Protein AF-A0A2H0LKK3-F1 (afdb_monomer_lite)

Secondary structure (DSSP, 8-state):
--S--TT-HHHHHHHHHHHHHHHHHHHHHHHHHHT-STTTTS-EEEEEEE-SSHHHHHHHHHHHHHHHHHHHHHTT-EEEEEEEEE-SSSSEEEEEEEEESTTHHHHHGGG-EEEEEEEE-SS-TT--EEEEEEEEEEEE-----------GGGEEEEEEPPPSS--HHHHH---EEEEEETTT--EEEE-SSS-HHHHHHHHHHHHHHHHHHHHHHHHHHHHHHHHHTS--SSTT-EEEEEE-SSS-EEEETTT--EES-HHHHHTT--HHHHHHHHHHHHT-

Structure (mmCIF, N/CA/C/O backbone):
data_AF-A0A2H0LKK3-F1
#
_entry.id   AF-A0A2H0LKK3-F1
#
loop_
_atom_site.group_PDB
_atom_site.id
_atom_site.type_symbol
_atom_site.label_atom_id
_atom_site.label_alt_id
_atom_site.label_comp_id
_atom_site.label_asym_id
_atom_site.label_entity_id
_atom_site.label_seq_id
_atom_site.pdbx_PDB_ins_code
_atom_site.Cartn_x
_atom_site.Cartn_y
_atom_site.Cartn_z
_atom_site.occupancy
_atom_site.B_iso_or_equiv
_atom_site.auth_seq_id
_atom_site.auth_comp_id
_atom_site.auth_asym_id
_atom_site.auth_atom_id
_atom_site.pdbx_PDB_model_num
ATOM 1 N N . MET A 1 1 ? -20.137 2.422 -55.113 1.00 47.97 1 MET A N 1
ATOM 2 C CA . MET A 1 1 ? -18.840 3.118 -55.232 1.00 47.97 1 MET A CA 1
ATOM 3 C C . MET A 1 1 ? -17.897 2.472 -54.236 1.00 47.97 1 MET A C 1
ATOM 5 O O . MET A 1 1 ? -18.267 2.454 -53.068 1.00 47.97 1 MET A O 1
ATOM 9 N N . PRO A 1 2 ? -16.766 1.883 -54.655 1.00 51.94 2 PRO A N 1
ATOM 10 C CA . PRO A 1 2 ? -15.732 1.509 -53.697 1.00 51.94 2 PRO A CA 1
ATOM 11 C C . PRO A 1 2 ? -15.247 2.790 -53.006 1.00 51.94 2 PRO A C 1
ATOM 13 O O . PRO A 1 2 ? -15.036 3.802 -53.672 1.00 51.94 2 PRO A O 1
ATOM 16 N N . LEU A 1 3 ? -15.165 2.761 -51.674 1.00 61.44 3 LEU A N 1
ATOM 17 C CA . LEU A 1 3 ? -14.793 3.919 -50.852 1.00 61.44 3 LEU A CA 1
ATOM 18 C C . LEU A 1 3 ? -13.306 4.299 -50.996 1.00 61.44 3 LEU A C 1
ATOM 20 O O . LEU A 1 3 ? -12.915 5.365 -50.544 1.00 61.44 3 LEU A O 1
ATOM 24 N N . LEU A 1 4 ? -12.499 3.431 -51.614 1.00 55.28 4 LEU A N 1
ATOM 25 C CA . LEU A 1 4 ? -11.075 3.626 -51.866 1.00 55.28 4 LEU A CA 1
ATOM 26 C C . LEU A 1 4 ? -10.776 3.458 -53.357 1.00 55.28 4 LEU A C 1
ATOM 28 O O . LEU A 1 4 ? -11.147 2.446 -53.960 1.00 55.28 4 LEU A O 1
ATOM 32 N N . LYS A 1 5 ? -10.084 4.442 -53.933 1.00 65.19 5 LYS A N 1
ATOM 33 C CA . LYS A 1 5 ? -9.330 4.305 -55.184 1.00 65.19 5 LYS A CA 1
ATOM 34 C C . LYS A 1 5 ? -7.849 4.114 -54.842 1.00 65.19 5 LYS A C 1
ATOM 36 O O . LYS A 1 5 ? -7.400 4.579 -53.801 1.00 65.19 5 LYS A O 1
ATOM 41 N N . GLU A 1 6 ? -7.098 3.439 -55.712 1.00 56.81 6 GLU A N 1
ATOM 42 C CA . GLU A 1 6 ? -5.687 3.062 -55.480 1.00 56.81 6 GLU A CA 1
ATOM 43 C C . GLU A 1 6 ? -4.726 4.251 -55.234 1.00 56.81 6 GLU A C 1
ATOM 45 O O . GLU A 1 6 ? -3.640 4.030 -54.707 1.00 56.81 6 GLU A O 1
ATOM 50 N N . ASP A 1 7 ? -5.139 5.496 -55.516 1.00 57.50 7 ASP A N 1
ATOM 51 C CA . ASP A 1 7 ? -4.327 6.721 -55.369 1.00 57.50 7 ASP A CA 1
ATOM 52 C C . ASP A 1 7 ? -4.688 7.612 -54.155 1.00 57.50 7 ASP A C 1
ATOM 54 O O . ASP A 1 7 ? -4.084 8.667 -53.962 1.00 57.50 7 ASP A O 1
ATOM 58 N N . ASP A 1 8 ? -5.636 7.215 -53.299 1.00 68.00 8 ASP A N 1
ATOM 59 C CA . ASP A 1 8 ? -6.086 8.025 -52.150 1.00 68.00 8 ASP A CA 1
ATOM 60 C C . ASP A 1 8 ? -5.167 7.868 -50.913 1.00 68.00 8 ASP A C 1
ATOM 62 O O . ASP A 1 8 ? -5.594 7.463 -49.828 1.00 68.00 8 ASP A O 1
ATOM 66 N N . GLN A 1 9 ? -3.875 8.185 -51.065 1.00 73.25 9 GLN A N 1
ATOM 67 C CA . GLN A 1 9 ? -2.870 8.057 -49.994 1.00 73.25 9 GLN A CA 1
ATOM 68 C C . GLN A 1 9 ? -3.207 8.891 -48.745 1.00 73.25 9 GLN A C 1
ATOM 70 O O . GLN A 1 9 ? -3.017 8.414 -47.625 1.00 73.25 9 GLN A O 1
ATOM 75 N N . ASP A 1 10 ? -3.772 10.088 -48.918 1.00 76.56 10 ASP A N 1
ATOM 76 C CA . ASP A 1 10 ? -4.195 10.951 -47.805 1.00 76.56 10 ASP A CA 1
ATOM 77 C C . ASP A 1 10 ? -5.345 10.327 -46.998 1.00 76.56 10 ASP A C 1
ATOM 79 O O . ASP A 1 10 ? -5.356 10.360 -45.769 1.00 76.56 10 ASP A O 1
ATOM 83 N N . LEU A 1 11 ? -6.277 9.663 -47.682 1.00 77.75 11 LEU A N 1
ATOM 84 C CA . LEU A 1 11 ? -7.431 8.999 -47.074 1.00 77.75 11 LEU A CA 1
ATOM 85 C C . LEU A 1 11 ? -7.001 7.741 -46.300 1.00 77.75 11 LEU A C 1
ATOM 87 O O . LEU A 1 11 ? -7.532 7.457 -45.227 1.00 77.75 11 LEU A O 1
ATOM 91 N N . VAL A 1 12 ? -5.987 7.020 -46.792 1.00 79.50 12 VAL A N 1
ATOM 92 C CA . VAL A 1 12 ? -5.353 5.900 -46.072 1.00 79.50 12 VAL A CA 1
ATOM 93 C C . VAL A 1 12 ? -4.593 6.391 -44.832 1.00 79.50 12 VAL A C 1
ATOM 95 O O . VAL A 1 12 ? -4.662 5.752 -43.778 1.00 79.50 12 VAL A O 1
ATOM 98 N N . LEU A 1 13 ? -3.903 7.532 -44.909 1.00 82.81 13 LEU A N 1
ATOM 99 C CA . LEU A 1 13 ? -3.217 8.138 -43.761 1.00 82.81 13 LEU A CA 1
ATOM 100 C C . LEU A 1 13 ? -4.204 8.602 -42.679 1.00 82.81 13 LEU A C 1
ATOM 102 O O . LEU A 1 13 ? -3.976 8.367 -41.491 1.00 82.81 13 LEU A O 1
ATOM 106 N N . ASP A 1 14 ? -5.331 9.191 -43.071 1.00 82.31 14 ASP A N 1
ATOM 107 C CA . ASP A 1 14 ? -6.370 9.598 -42.123 1.00 82.31 14 ASP A CA 1
ATOM 108 C C . ASP A 1 14 ? -7.085 8.391 -41.500 1.00 82.31 14 ASP A C 1
ATOM 110 O O . ASP A 1 14 ? -7.310 8.356 -40.287 1.00 82.31 14 ASP A O 1
ATOM 114 N N . LEU A 1 15 ? -7.385 7.351 -42.286 1.00 82.75 15 LEU A N 1
ATOM 115 C CA . LEU A 1 15 ? -7.969 6.110 -41.767 1.00 82.75 15 LEU A CA 1
ATOM 116 C C . LEU A 1 15 ? -7.023 5.374 -40.810 1.00 82.75 15 LEU A C 1
ATOM 118 O O . LEU A 1 15 ? -7.482 4.867 -39.791 1.00 82.75 15 LEU A O 1
ATOM 122 N N . THR A 1 16 ? -5.718 5.335 -41.090 1.00 84.44 16 THR A N 1
ATOM 123 C CA . THR A 1 16 ? -4.736 4.693 -40.196 1.00 84.44 16 THR A CA 1
ATOM 124 C C . THR A 1 16 ? -4.562 5.464 -38.889 1.00 84.44 16 THR A C 1
ATOM 126 O O . THR A 1 16 ? -4.509 4.841 -37.829 1.00 84.44 16 THR A O 1
ATOM 129 N N . ARG A 1 17 ? -4.572 6.804 -38.920 1.00 85.69 17 ARG A N 1
ATOM 130 C CA . ARG A 1 17 ? -4.603 7.635 -37.701 1.00 85.69 17 ARG A CA 1
ATOM 131 C C . ARG A 1 17 ? -5.867 7.411 -36.876 1.00 85.69 17 ARG A C 1
ATOM 133 O O . ARG A 1 17 ? -5.776 7.259 -35.662 1.00 85.69 17 ARG A O 1
ATOM 140 N N . ASN A 1 18 ? -7.027 7.355 -37.528 1.00 85.38 18 ASN A N 1
ATOM 141 C CA . ASN A 1 18 ? -8.302 7.100 -36.856 1.00 85.38 18 ASN A CA 1
ATOM 142 C C . ASN A 1 18 ? -8.383 5.677 -36.290 1.00 85.38 18 ASN A C 1
ATOM 144 O O . ASN A 1 18 ? -8.918 5.473 -35.206 1.00 85.38 18 ASN A O 1
ATOM 148 N N . ALA A 1 19 ? -7.832 4.685 -36.990 1.00 85.56 19 ALA A N 1
ATOM 149 C CA . ALA A 1 19 ? -7.741 3.323 -36.477 1.00 85.56 19 ALA A CA 1
ATOM 150 C C . ALA A 1 19 ? -6.822 3.251 -35.249 1.00 85.56 19 ALA A C 1
ATOM 152 O O . ALA A 1 19 ? -7.189 2.624 -34.258 1.00 85.56 19 ALA A O 1
ATOM 153 N N . ALA A 1 20 ? -5.671 3.932 -35.276 1.00 8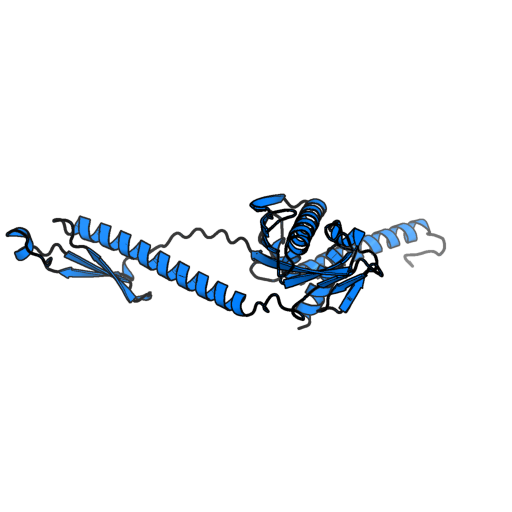5.06 20 ALA A N 1
ATOM 154 C CA . ALA A 1 20 ? -4.761 3.997 -34.135 1.00 85.06 20 ALA A CA 1
ATOM 155 C C . ALA A 1 20 ? -5.423 4.663 -32.917 1.00 85.06 20 ALA A C 1
ATOM 157 O O . ALA A 1 20 ? -5.384 4.108 -31.822 1.00 85.06 20 ALA A O 1
ATOM 158 N N . SER A 1 21 ? -6.112 5.793 -33.110 1.00 85.88 21 SER A N 1
ATOM 159 C CA . SER A 1 21 ? -6.804 6.480 -32.014 1.00 85.88 21 SER A CA 1
ATOM 160 C C . SER A 1 21 ? -7.982 5.676 -31.456 1.00 85.88 21 SER A C 1
ATOM 162 O O . SER A 1 21 ? -8.170 5.629 -30.243 1.00 85.88 21 SER A O 1
ATOM 164 N N . LEU A 1 22 ? -8.756 4.995 -32.308 1.00 84.69 22 LEU A N 1
ATOM 165 C CA . LEU A 1 22 ? -9.818 4.091 -31.861 1.00 84.69 22 LEU A CA 1
ATOM 166 C C . LEU A 1 22 ? -9.265 2.903 -31.076 1.00 84.69 22 LEU A C 1
ATOM 168 O O . LEU A 1 22 ? -9.871 2.516 -30.082 1.00 84.69 22 LEU A O 1
ATOM 172 N N . THR A 1 23 ? -8.122 2.356 -31.494 1.00 84.06 23 THR A N 1
ATOM 173 C CA . THR A 1 23 ? -7.459 1.258 -30.776 1.00 84.06 23 THR A CA 1
ATOM 174 C C . THR A 1 23 ? -7.073 1.707 -29.367 1.00 84.06 23 THR A C 1
ATOM 176 O O . THR A 1 23 ? -7.479 1.066 -28.405 1.00 84.06 23 THR A O 1
ATOM 179 N N . GLU A 1 24 ? -6.451 2.882 -29.215 1.00 81.25 24 GLU A N 1
ATOM 180 C CA . GLU A 1 24 ? -6.130 3.435 -27.888 1.00 81.25 24 GLU A CA 1
ATOM 181 C C . GLU A 1 24 ? -7.369 3.662 -27.005 1.00 81.25 24 GLU A C 1
ATOM 183 O O . GLU A 1 24 ? -7.316 3.501 -25.783 1.00 81.25 24 GLU A O 1
ATOM 188 N N . ILE A 1 25 ? -8.494 4.076 -27.596 1.00 81.19 25 ILE A N 1
ATOM 189 C CA . ILE A 1 25 ? -9.747 4.272 -26.856 1.00 81.19 25 ILE A CA 1
ATOM 190 C C . ILE A 1 25 ? -10.314 2.926 -26.398 1.00 81.19 25 ILE A C 1
ATOM 192 O O . ILE A 1 25 ? -10.769 2.818 -25.259 1.00 81.19 25 ILE A O 1
ATOM 196 N N . ILE A 1 26 ? -10.293 1.914 -27.268 1.00 83.25 26 ILE A N 1
ATOM 197 C CA . ILE A 1 26 ? -10.758 0.563 -26.943 1.00 83.25 26 ILE A CA 1
ATOM 198 C C . ILE A 1 26 ? -9.907 -0.026 -25.818 1.00 83.25 26 ILE A C 1
ATOM 200 O O . ILE A 1 26 ? -10.483 -0.498 -24.842 1.00 83.25 26 ILE A O 1
ATOM 204 N N . ASP A 1 27 ? -8.581 0.099 -25.887 1.00 77.25 27 ASP A N 1
ATOM 205 C CA . ASP A 1 27 ? -7.669 -0.404 -24.852 1.00 77.25 27 ASP A CA 1
ATOM 206 C C . ASP A 1 27 ? -7.953 0.254 -23.491 1.00 77.25 27 ASP A C 1
ATOM 208 O O . ASP A 1 27 ? -8.050 -0.417 -22.462 1.00 77.25 27 ASP A O 1
ATOM 212 N N . LYS A 1 28 ? -8.194 1.573 -23.473 1.00 75.31 28 LYS A N 1
ATOM 213 C CA . LYS A 1 28 ? -8.586 2.296 -22.249 1.00 75.31 28 LYS A CA 1
ATOM 214 C C . LYS A 1 28 ? -9.934 1.835 -21.697 1.00 75.31 28 LYS A C 1
ATOM 216 O O . LYS A 1 28 ? -10.097 1.759 -20.479 1.00 75.31 28 LYS A O 1
ATOM 221 N N . LEU A 1 29 ? -10.906 1.556 -22.563 1.00 77.56 29 LEU A N 1
ATOM 222 C CA . LEU A 1 29 ? -12.223 1.066 -22.149 1.00 77.56 29 LEU A CA 1
ATOM 223 C C . LEU A 1 29 ? -12.146 -0.365 -21.619 1.00 77.56 29 LEU A C 1
ATOM 225 O O . LEU A 1 29 ? -12.736 -0.652 -20.580 1.00 77.56 29 LEU A O 1
ATOM 229 N N . GLU A 1 30 ? -11.396 -1.242 -22.284 1.00 77.62 30 GLU A N 1
ATOM 230 C CA . GLU A 1 30 ? -11.136 -2.602 -21.813 1.00 77.62 30 GLU A CA 1
ATOM 231 C C . GLU A 1 30 ? -10.484 -2.564 -20.427 1.00 77.62 30 GLU A C 1
ATOM 233 O O . GLU A 1 30 ? -10.940 -3.237 -19.502 1.00 77.62 30 GLU A O 1
ATOM 238 N N . PHE A 1 31 ? -9.505 -1.679 -20.237 1.00 73.75 31 PHE A N 1
ATOM 239 C CA . PHE A 1 31 ? -8.867 -1.470 -18.944 1.00 73.75 31 PHE A CA 1
ATOM 240 C C . PHE A 1 31 ? -9.850 -0.988 -17.866 1.00 73.75 31 PHE A C 1
ATOM 242 O O . PHE A 1 31 ? -9.846 -1.497 -16.747 1.00 73.75 31 PHE A O 1
ATOM 249 N N . GLN A 1 32 ? -10.744 -0.051 -18.191 1.00 73.31 32 GLN A N 1
ATOM 250 C CA . GLN A 1 32 ? -11.779 0.402 -17.255 1.00 73.31 32 GLN A CA 1
ATOM 251 C C . GLN A 1 32 ? -12.766 -0.708 -16.875 1.00 73.31 32 GLN A C 1
ATOM 253 O O . GLN A 1 32 ? -13.236 -0.733 -15.738 1.00 73.31 32 GLN A O 1
ATOM 258 N N . VAL A 1 33 ? -13.058 -1.647 -17.779 1.00 76.94 33 VAL A N 1
ATOM 259 C CA . VAL A 1 33 ? -13.899 -2.816 -17.472 1.00 76.94 33 VAL A CA 1
ATOM 260 C C . VAL A 1 33 ? -13.220 -3.736 -16.450 1.00 76.94 33 VAL A C 1
ATOM 262 O O . VAL A 1 33 ? -13.899 -4.286 -15.582 1.00 76.94 33 VAL A O 1
ATOM 265 N N . LEU A 1 34 ? -11.888 -3.854 -16.482 1.00 77.50 34 LEU A N 1
ATOM 266 C CA . LEU A 1 34 ? -11.119 -4.616 -15.486 1.00 77.50 34 LEU A CA 1
ATOM 267 C C . LEU A 1 34 ? -11.143 -3.967 -14.084 1.00 77.50 34 LEU A C 1
ATOM 269 O O . LEU A 1 34 ? -10.890 -4.640 -13.081 1.00 77.50 34 LEU A O 1
ATOM 273 N N . LEU A 1 35 ? -11.485 -2.678 -13.992 1.00 79.25 35 LEU A N 1
ATOM 274 C CA . LEU A 1 35 ? -11.577 -1.891 -12.755 1.00 79.25 35 LEU A CA 1
ATOM 275 C C . LEU A 1 35 ? -12.999 -1.866 -12.158 1.00 79.25 35 LEU A C 1
ATOM 277 O O . LEU A 1 35 ? -13.489 -0.836 -11.690 1.00 79.25 35 LEU A O 1
ATOM 281 N N . GLY A 1 36 ? -13.688 -3.007 -12.193 1.00 71.88 36 GLY A N 1
ATOM 282 C CA . GLY A 1 36 ? -15.069 -3.152 -11.719 1.00 71.88 36 GLY A CA 1
ATOM 283 C C . GLY A 1 36 ? -15.239 -3.360 -10.207 1.00 71.88 36 GLY A C 1
ATOM 284 O O . GLY A 1 36 ? -16.358 -3.606 -9.755 1.00 71.88 36 GLY A O 1
ATOM 285 N N . GLY A 1 37 ? -14.165 -3.321 -9.413 1.00 76.81 37 GLY A N 1
ATOM 286 C CA . GLY A 1 37 ? -14.221 -3.566 -7.972 1.00 76.81 37 GLY A CA 1
ATOM 287 C C . GLY A 1 37 ? -14.983 -2.478 -7.197 1.00 76.81 37 GLY A C 1
ATOM 288 O O . GLY A 1 37 ? -15.006 -1.318 -7.611 1.00 76.81 37 GLY A O 1
ATOM 289 N N . PRO A 1 38 ? -15.573 -2.807 -6.028 1.00 76.12 38 PRO A N 1
ATOM 290 C CA . PRO A 1 38 ? -16.413 -1.877 -5.262 1.00 76.12 38 PRO A CA 1
ATOM 291 C C . PRO A 1 38 ? -15.670 -0.616 -4.802 1.00 76.12 38 PRO A C 1
ATOM 293 O O . PRO A 1 38 ? -16.282 0.441 -4.693 1.00 76.12 38 PRO A O 1
ATOM 296 N N . PHE A 1 39 ? -14.360 -0.724 -4.567 1.00 82.06 39 PHE A N 1
ATOM 297 C CA . PHE A 1 39 ? -13.501 0.377 -4.123 1.00 82.06 39 PHE A CA 1
ATOM 298 C C . PHE A 1 39 ? -12.493 0.815 -5.188 1.00 82.06 39 PHE A C 1
ATOM 300 O O . PHE A 1 39 ? -11.650 1.662 -4.912 1.00 82.06 39 PHE A O 1
ATOM 307 N N . ASP A 1 40 ? -12.555 0.255 -6.402 1.00 84.25 40 ASP A N 1
ATOM 308 C CA . ASP A 1 40 ? -11.550 0.517 -7.441 1.00 84.25 40 ASP A CA 1
ATOM 309 C C . ASP A 1 40 ? -11.513 1.988 -7.844 1.00 84.25 40 ASP A C 1
ATOM 311 O O . ASP A 1 40 ? -10.452 2.452 -8.232 1.00 84.25 40 ASP A O 1
ATOM 315 N N . LYS A 1 41 ? -12.634 2.710 -7.704 1.00 84.88 41 LYS A N 1
ATOM 316 C CA . LYS A 1 41 ? -12.783 4.142 -8.011 1.00 84.88 41 LYS A CA 1
ATOM 317 C C . LYS A 1 41 ? -12.139 5.070 -6.985 1.00 84.88 41 LYS A C 1
ATOM 319 O O . LYS A 1 41 ? -11.917 6.236 -7.308 1.00 84.88 41 LYS A O 1
ATOM 324 N N . ASN A 1 42 ? -11.900 4.582 -5.773 1.00 86.56 42 ASN A N 1
ATOM 325 C CA . ASN A 1 42 ? -11.492 5.411 -4.652 1.00 86.56 42 ASN A CA 1
ATOM 326 C C . ASN A 1 42 ? -10.011 5.798 -4.757 1.00 86.56 42 ASN A C 1
ATOM 328 O O . ASN A 1 42 ? -9.199 5.109 -5.389 1.00 86.56 42 ASN A O 1
ATOM 332 N N . SER A 1 43 ? -9.667 6.885 -4.069 1.00 91.25 43 SER A N 1
ATOM 333 C CA . SER A 1 43 ? -8.290 7.191 -3.688 1.00 91.25 43 SER A CA 1
ATOM 334 C C . SER A 1 43 ? -7.692 6.034 -2.886 1.00 91.25 43 SER A C 1
ATOM 336 O O . SER A 1 43 ? -8.406 5.169 -2.367 1.00 91.25 43 SER A O 1
ATOM 338 N N . THR A 1 44 ? -6.370 6.004 -2.766 1.00 92.25 44 THR A N 1
ATOM 339 C CA . THR A 1 44 ? -5.689 4.915 -2.069 1.00 92.25 44 THR A CA 1
ATOM 340 C C . THR A 1 44 ? -4.683 5.425 -1.063 1.00 92.25 44 THR A C 1
ATOM 342 O O . THR A 1 44 ? -3.965 6.393 -1.303 1.00 92.25 44 THR A O 1
ATOM 345 N N . ILE A 1 45 ? -4.593 4.707 0.048 1.00 92.19 45 ILE A N 1
ATOM 346 C CA . ILE A 1 45 ? -3.510 4.836 1.008 1.00 92.19 45 ILE A CA 1
ATOM 347 C C . ILE A 1 45 ? -2.516 3.712 0.714 1.00 92.19 45 ILE A C 1
ATOM 349 O O . ILE A 1 45 ? -2.883 2.536 0.659 1.00 92.19 45 ILE A O 1
ATOM 353 N N . LEU A 1 46 ? -1.265 4.089 0.479 1.00 93.38 46 LEU A N 1
ATOM 354 C CA . LEU A 1 46 ? -0.158 3.198 0.171 1.00 93.38 46 LEU A CA 1
ATOM 355 C C . LEU A 1 46 ? 0.859 3.269 1.311 1.00 93.38 46 LEU A C 1
ATOM 357 O O . LEU A 1 46 ? 1.418 4.330 1.584 1.00 93.38 46 LEU A O 1
ATOM 361 N N . SER A 1 47 ? 1.120 2.140 1.961 1.00 93.19 47 SER A N 1
ATOM 362 C CA . SER A 1 47 ? 2.083 2.033 3.059 1.00 93.19 47 SER A CA 1
ATOM 363 C C . SER A 1 47 ? 3.267 1.166 2.650 1.00 93.19 47 SER A C 1
ATOM 365 O O . SER A 1 47 ? 3.102 0.021 2.230 1.00 93.19 47 SER A O 1
ATOM 367 N N . ILE A 1 48 ? 4.479 1.696 2.797 1.00 94.44 48 ILE A N 1
ATOM 368 C CA . ILE A 1 48 ? 5.731 1.007 2.473 1.00 94.44 48 ILE A CA 1
ATOM 369 C C . ILE A 1 48 ? 6.489 0.764 3.768 1.00 94.44 48 ILE A C 1
ATOM 371 O O . ILE A 1 48 ? 6.861 1.708 4.460 1.00 94.44 48 ILE A O 1
ATOM 375 N N . ASN A 1 49 ? 6.779 -0.500 4.057 1.00 93.38 49 ASN A N 1
ATOM 376 C CA . ASN A 1 49 ? 7.589 -0.891 5.205 1.00 93.38 49 ASN A CA 1
ATOM 377 C C . ASN A 1 49 ? 8.887 -1.542 4.734 1.00 93.38 49 ASN A C 1
ATOM 379 O O . ASN A 1 49 ? 8.873 -2.434 3.875 1.00 93.38 49 ASN A O 1
ATOM 383 N N . SER A 1 50 ? 10.013 -1.121 5.310 1.00 92.31 50 SER A N 1
ATOM 384 C CA . SER A 1 50 ? 11.290 -1.782 5.065 1.00 92.31 50 SER A CA 1
ATOM 385 C C . SER A 1 50 ? 11.301 -3.174 5.706 1.00 92.31 50 SER A C 1
ATOM 387 O O . SER A 1 50 ? 10.830 -3.385 6.825 1.00 92.31 50 SER A O 1
ATOM 389 N N . GLY A 1 51 ? 11.783 -4.160 4.951 1.00 84.56 51 GLY A N 1
ATOM 390 C CA . GLY A 1 51 ? 11.865 -5.550 5.386 1.00 84.56 51 GLY A CA 1
ATOM 391 C C . GLY A 1 51 ? 13.194 -5.887 6.063 1.00 84.56 51 GLY A C 1
ATOM 392 O O . GLY A 1 51 ? 13.960 -5.023 6.493 1.00 84.56 51 GLY A O 1
ATOM 393 N N . ALA A 1 52 ? 13.488 -7.186 6.137 1.00 73.38 52 ALA A N 1
ATOM 394 C CA . ALA A 1 52 ? 14.758 -7.674 6.657 1.00 73.38 52 ALA A CA 1
ATOM 395 C C . ALA A 1 52 ? 15.918 -7.308 5.709 1.00 73.38 52 ALA A C 1
ATOM 397 O O . ALA A 1 52 ? 15.964 -7.765 4.567 1.00 73.38 52 ALA A O 1
ATOM 398 N N . GLY A 1 53 ? 16.865 -6.508 6.208 1.00 70.31 53 GLY A N 1
ATOM 399 C CA . GLY A 1 53 ? 18.078 -6.111 5.480 1.00 70.31 53 GLY A CA 1
ATOM 400 C C . GLY A 1 53 ? 18.706 -4.780 5.915 1.00 70.31 53 GLY A C 1
ATOM 401 O O . GLY A 1 53 ? 19.543 -4.247 5.190 1.00 70.31 53 GLY A O 1
ATOM 402 N N . GLY A 1 54 ? 18.318 -4.239 7.078 1.00 86.38 54 GLY A N 1
ATOM 403 C CA . GLY A 1 54 ? 18.945 -3.058 7.683 1.00 86.38 54 GLY A CA 1
ATOM 404 C C . GLY A 1 54 ? 18.885 -1.817 6.788 1.00 86.38 54 GLY A C 1
ATOM 405 O O . GLY A 1 54 ? 17.881 -1.578 6.114 1.00 86.38 54 GLY A O 1
ATOM 406 N N . THR A 1 55 ? 19.980 -1.058 6.754 1.00 89.62 55 THR A N 1
ATOM 407 C CA . THR A 1 55 ? 20.125 0.195 5.994 1.00 89.62 55 THR A CA 1
ATOM 408 C C . THR A 1 55 ? 19.817 0.033 4.498 1.00 89.62 55 THR A C 1
ATOM 410 O O . THR A 1 55 ? 19.176 0.897 3.904 1.00 89.62 55 THR A O 1
ATOM 413 N N . GLU A 1 56 ? 20.159 -1.107 3.887 1.00 91.38 56 GLU A N 1
ATOM 414 C CA . GLU A 1 56 ? 19.887 -1.357 2.463 1.00 91.38 56 GLU A CA 1
ATOM 415 C C . GLU A 1 56 ? 18.386 -1.541 2.175 1.00 91.38 56 GLU A C 1
ATOM 417 O O . GLU A 1 56 ? 17.893 -1.132 1.125 1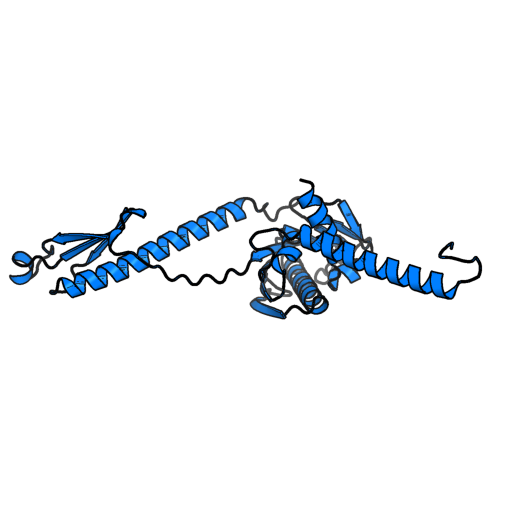.00 91.38 56 GLU A O 1
ATOM 422 N N . SER A 1 57 ? 17.639 -2.151 3.100 1.00 91.81 57 SER A N 1
ATOM 423 C CA . SER A 1 57 ? 16.180 -2.279 2.958 1.00 91.81 57 SER A CA 1
ATOM 424 C C . SER A 1 57 ? 15.464 -0.956 3.212 1.00 91.81 57 SER A C 1
ATOM 426 O O . SER A 1 57 ? 14.451 -0.685 2.568 1.00 91.81 57 SER A O 1
ATOM 428 N N . CYS A 1 58 ? 16.012 -0.106 4.084 1.00 93.56 58 CYS A N 1
ATOM 429 C CA . CYS A 1 58 ? 15.515 1.255 4.265 1.00 93.56 58 CYS A CA 1
ATOM 430 C C . CYS A 1 58 ? 15.732 2.112 3.009 1.00 93.56 58 CYS A C 1
ATOM 432 O O . CYS A 1 58 ? 14.828 2.842 2.599 1.00 93.56 58 CYS A O 1
ATOM 434 N N . ASP A 1 59 ? 16.895 2.012 2.357 1.00 94.38 59 ASP A N 1
ATOM 435 C CA . ASP A 1 59 ? 17.129 2.706 1.083 1.00 94.38 59 ASP A CA 1
ATOM 436 C C . ASP A 1 59 ? 16.193 2.192 -0.017 1.00 94.38 59 ASP A C 1
ATOM 438 O O . ASP A 1 59 ? 15.604 2.983 -0.752 1.00 94.38 59 ASP A O 1
ATOM 442 N N . TRP A 1 60 ? 15.962 0.876 -0.074 1.00 94.81 60 TRP A N 1
ATOM 443 C CA . TRP A 1 60 ? 15.012 0.297 -1.022 1.00 94.81 60 TRP A CA 1
ATOM 444 C C . TRP A 1 60 ? 13.581 0.814 -0.824 1.00 94.81 60 TRP A C 1
ATOM 446 O O . TRP A 1 60 ? 12.921 1.175 -1.799 1.00 94.81 60 TRP A O 1
ATOM 456 N N . ALA A 1 61 ? 13.114 0.930 0.421 1.00 94.56 61 ALA A N 1
ATOM 457 C CA . ALA A 1 61 ? 11.822 1.552 0.713 1.00 94.56 61 ALA A CA 1
ATOM 458 C C . ALA A 1 61 ? 11.764 3.015 0.228 1.00 94.56 61 ALA A C 1
ATOM 460 O O . ALA A 1 61 ? 10.749 3.442 -0.319 1.00 94.56 61 ALA A O 1
ATOM 461 N N . GLY A 1 62 ? 12.868 3.762 0.338 1.00 93.69 62 GLY A N 1
ATOM 462 C CA . GLY A 1 62 ? 12.978 5.115 -0.218 1.00 93.69 62 GLY A CA 1
ATOM 463 C C . GLY A 1 62 ? 12.968 5.166 -1.749 1.00 93.69 62 GLY A C 1
ATOM 464 O O . GLY A 1 62 ? 12.370 6.069 -2.337 1.00 93.69 62 GLY A O 1
ATOM 465 N N . MET A 1 63 ? 13.562 4.178 -2.420 1.00 94.88 63 MET A N 1
ATOM 466 C CA . MET A 1 63 ? 13.460 4.053 -3.877 1.00 94.88 63 MET A CA 1
ATOM 467 C C . MET A 1 63 ? 12.022 3.763 -4.320 1.00 94.88 63 MET A C 1
ATOM 469 O O . MET A 1 63 ? 11.562 4.364 -5.289 1.00 94.88 63 MET A O 1
ATOM 473 N N . LEU A 1 64 ? 11.310 2.885 -3.606 1.00 95.38 64 LEU A N 1
ATOM 474 C CA . LEU A 1 64 ? 9.900 2.592 -3.874 1.00 95.38 64 LEU A CA 1
ATOM 475 C C . LEU A 1 64 ? 9.012 3.814 -3.644 1.00 95.38 64 LEU A C 1
ATOM 477 O O . LEU A 1 64 ? 8.154 4.093 -4.475 1.00 95.38 64 LEU A O 1
ATOM 481 N N . LEU A 1 65 ? 9.252 4.579 -2.573 1.00 95.31 65 LEU A N 1
ATOM 482 C CA . LEU A 1 65 ? 8.579 5.859 -2.348 1.00 95.31 65 LEU A CA 1
ATOM 483 C C . LEU A 1 65 ? 8.706 6.757 -3.583 1.00 95.31 65 LEU A C 1
ATOM 485 O O . LEU A 1 65 ? 7.701 7.205 -4.125 1.00 95.31 65 LEU A O 1
ATOM 489 N N . ARG A 1 66 ? 9.938 6.969 -4.064 1.00 95.00 66 ARG A N 1
ATOM 490 C CA . ARG A 1 66 ? 10.195 7.800 -5.248 1.00 95.00 66 ARG A CA 1
ATOM 491 C C . ARG A 1 66 ? 9.495 7.258 -6.495 1.00 95.00 66 ARG A C 1
ATOM 493 O O . ARG A 1 66 ? 8.957 8.043 -7.270 1.00 95.00 66 ARG A O 1
ATOM 500 N N . MET A 1 67 ? 9.511 5.941 -6.683 1.00 95.31 67 MET A N 1
ATOM 501 C CA . MET A 1 67 ? 8.862 5.264 -7.806 1.00 95.31 67 MET A CA 1
ATOM 502 C C . MET A 1 67 ? 7.349 5.526 -7.811 1.00 95.31 67 MET A C 1
ATOM 504 O O . MET A 1 67 ? 6.811 5.947 -8.832 1.00 95.31 67 MET A O 1
ATOM 508 N N . TYR A 1 68 ? 6.673 5.358 -6.669 1.00 95.25 68 TYR A N 1
ATOM 509 C CA . TYR A 1 68 ? 5.230 5.602 -6.564 1.00 95.25 68 TYR A CA 1
ATOM 510 C C . TYR A 1 68 ? 4.862 7.086 -6.611 1.00 95.25 68 TYR A C 1
ATOM 512 O O . TYR A 1 68 ? 3.833 7.432 -7.186 1.00 95.25 68 TYR A O 1
ATOM 520 N N . SER A 1 69 ? 5.700 7.979 -6.076 1.00 93.38 69 SER A N 1
ATOM 521 C CA . SER A 1 69 ? 5.496 9.424 -6.236 1.00 93.38 69 SER A CA 1
ATOM 522 C C . SER A 1 69 ? 5.549 9.837 -7.707 1.00 93.38 69 SER A C 1
ATOM 524 O O . SER A 1 69 ? 4.666 10.554 -8.166 1.00 93.38 69 SER A O 1
ATOM 526 N N . ARG A 1 70 ? 6.520 9.326 -8.477 1.00 94.31 70 ARG A N 1
ATOM 527 C CA . ARG A 1 70 ? 6.606 9.603 -9.920 1.00 94.31 70 ARG A CA 1
ATOM 528 C C . ARG A 1 70 ? 5.465 8.982 -10.717 1.00 94.31 70 ARG A C 1
ATOM 530 O O . ARG A 1 70 ? 4.983 9.603 -11.656 1.00 94.31 70 ARG A O 1
ATOM 537 N N . PHE A 1 71 ? 5.014 7.789 -10.331 1.00 94.00 71 PHE A N 1
ATOM 538 C CA . PHE A 1 71 ? 3.814 7.178 -10.905 1.00 94.00 71 PHE A CA 1
ATOM 539 C C . PHE A 1 71 ? 2.570 8.054 -10.680 1.00 94.00 71 PHE A C 1
ATOM 541 O O . PHE A 1 71 ? 1.779 8.257 -11.598 1.00 94.00 71 PHE A O 1
ATOM 548 N N . ALA A 1 72 ? 2.406 8.614 -9.478 1.00 92.88 72 ALA A N 1
ATOM 549 C CA . ALA A 1 72 ? 1.309 9.536 -9.200 1.00 92.88 72 ALA A CA 1
ATOM 550 C C . ALA A 1 72 ? 1.418 10.812 -10.055 1.00 92.88 72 ALA A C 1
ATOM 552 O O . ALA A 1 72 ? 0.429 11.235 -10.648 1.00 92.88 72 ALA A O 1
ATOM 553 N N . GLU A 1 73 ? 2.619 11.384 -10.189 1.00 92.38 73 GLU A N 1
ATOM 554 C CA . GLU A 1 73 ? 2.864 12.556 -11.040 1.00 92.38 73 GLU A CA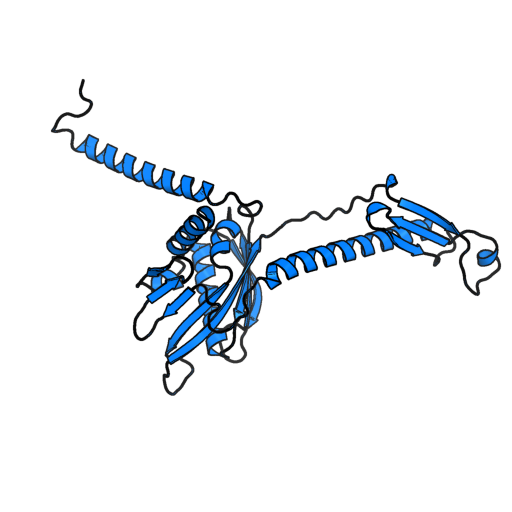 1
ATOM 555 C C . GLU A 1 73 ? 2.565 12.282 -12.524 1.00 92.38 73 GLU A C 1
ATOM 557 O O . GLU A 1 73 ? 1.916 13.104 -13.174 1.00 92.38 73 GLU A O 1
ATOM 562 N N . SER A 1 74 ? 2.973 11.125 -13.063 1.00 90.81 74 SER A N 1
ATOM 563 C CA . SER A 1 74 ? 2.720 10.768 -14.468 1.00 90.81 74 SER A CA 1
ATOM 564 C C . SER A 1 74 ? 1.229 10.603 -14.777 1.00 90.81 74 SER A C 1
ATOM 566 O O . SER A 1 74 ? 0.790 10.937 -15.877 1.00 90.81 74 SER A O 1
ATOM 568 N N . HIS A 1 75 ? 0.442 10.170 -13.790 1.00 87.44 75 HIS A N 1
ATOM 569 C CA . HIS A 1 75 ? -1.011 10.015 -13.887 1.00 87.44 75 HIS A CA 1
ATOM 570 C C . HIS A 1 75 ? -1.798 11.269 -13.484 1.00 87.44 75 HIS A C 1
ATOM 572 O O . HIS A 1 75 ? -3.028 11.245 -13.473 1.00 87.44 75 HIS A O 1
ATOM 578 N N . SER A 1 76 ? -1.118 12.383 -13.182 1.00 90.69 76 SER A N 1
ATOM 579 C CA . SER A 1 76 ? -1.746 13.613 -12.672 1.00 90.69 76 SER A CA 1
ATOM 580 C C . SER A 1 76 ? -2.546 13.406 -11.372 1.00 90.69 76 SER A C 1
ATOM 582 O O . SER A 1 76 ? -3.538 14.094 -11.129 1.00 90.69 76 SER A O 1
ATOM 584 N N . TYR A 1 77 ? -2.121 12.462 -10.531 1.00 92.69 77 TYR A N 1
ATOM 585 C CA . TYR A 1 77 ? -2.670 12.229 -9.195 1.00 92.69 77 TYR A CA 1
ATOM 586 C C . TYR A 1 77 ? -1.978 13.115 -8.152 1.00 92.69 77 TYR A C 1
ATOM 588 O O . TYR A 1 77 ? -0.818 13.501 -8.305 1.00 92.69 77 TYR A O 1
ATOM 596 N N . SER A 1 78 ? -2.678 13.427 -7.058 1.00 91.62 78 SER A N 1
ATOM 597 C CA . SER A 1 78 ? -2.086 14.148 -5.927 1.00 91.62 78 SER A CA 1
ATOM 598 C C . SER A 1 78 ? -1.522 13.154 -4.915 1.00 91.62 78 SER A C 1
ATOM 600 O O . SER A 1 78 ? -2.273 12.396 -4.309 1.00 91.62 78 SER A O 1
ATOM 602 N N . ALA A 1 79 ? -0.202 13.149 -4.722 1.00 92.12 79 ALA A N 1
ATOM 603 C CA . ALA A 1 79 ? 0.454 12.336 -3.701 1.00 92.12 79 ALA A CA 1
ATOM 604 C C . ALA A 1 79 ? 0.774 13.184 -2.459 1.00 92.12 79 ALA A C 1
ATOM 606 O O . ALA A 1 79 ? 1.582 14.112 -2.519 1.00 92.12 79 ALA A O 1
ATOM 607 N N . LYS A 1 80 ? 0.170 12.848 -1.318 1.00 92.50 80 LYS A N 1
ATOM 608 C CA . LYS A 1 80 ? 0.427 13.470 -0.012 1.00 92.50 80 LYS A CA 1
ATOM 609 C C . LYS A 1 80 ? 1.077 12.457 0.920 1.00 92.50 80 LYS A C 1
ATOM 611 O O . LYS A 1 80 ? 0.617 11.329 1.040 1.00 92.50 80 LYS A O 1
ATOM 616 N N . ILE A 1 81 ? 2.135 12.855 1.616 1.00 92.31 81 ILE A N 1
ATOM 617 C CA . ILE A 1 81 ? 2.754 12.014 2.646 1.00 92.31 81 ILE A CA 1
ATOM 618 C C . ILE A 1 81 ? 1.992 12.244 3.954 1.00 92.31 81 ILE A C 1
ATOM 620 O O . ILE A 1 81 ? 1.971 13.367 4.453 1.00 92.31 81 ILE A O 1
ATOM 624 N N . ILE A 1 82 ? 1.365 11.195 4.490 1.00 90.44 82 ILE A N 1
ATOM 625 C CA . ILE A 1 82 ? 0.649 11.244 5.775 1.00 90.44 82 ILE A CA 1
ATOM 626 C C . ILE A 1 82 ? 1.644 11.082 6.923 1.00 90.44 82 ILE A C 1
ATOM 628 O O . ILE A 1 82 ? 1.654 11.859 7.874 1.00 90.44 82 ILE A O 1
ATOM 632 N N . GLU A 1 83 ? 2.495 10.064 6.821 1.00 90.75 83 GLU A N 1
ATOM 633 C CA . GLU A 1 83 ? 3.460 9.702 7.852 1.00 90.75 83 GLU A CA 1
ATOM 634 C C . GLU A 1 83 ? 4.752 9.232 7.194 1.00 90.75 83 GLU A C 1
ATOM 636 O O . GLU A 1 83 ? 4.727 8.514 6.194 1.00 90.75 83 GLU A O 1
ATOM 641 N N . ILE A 1 84 ? 5.890 9.624 7.762 1.00 92.25 84 ILE A N 1
ATOM 642 C CA . ILE A 1 84 ? 7.204 9.159 7.335 1.00 92.25 84 ILE A CA 1
ATOM 643 C C . ILE A 1 84 ? 8.100 8.951 8.552 1.00 92.25 84 ILE A C 1
ATOM 645 O O . ILE A 1 84 ? 8.284 9.844 9.378 1.00 92.25 84 ILE A O 1
ATOM 649 N N . LEU A 1 85 ? 8.679 7.760 8.640 1.00 92.62 85 LEU A N 1
ATOM 650 C CA . LEU A 1 85 ? 9.657 7.384 9.644 1.00 92.62 85 LEU A CA 1
ATOM 651 C C . LEU A 1 85 ? 11.001 7.134 8.946 1.00 92.62 85 LEU A C 1
ATOM 653 O O . LEU A 1 85 ? 11.148 6.111 8.264 1.00 92.62 85 LEU A O 1
ATOM 657 N N . PRO A 1 86 ? 11.986 8.039 9.082 1.00 92.38 86 PRO A N 1
ATOM 658 C CA . PRO A 1 86 ? 13.296 7.859 8.466 1.00 92.38 86 PRO A CA 1
ATOM 659 C C . PRO A 1 86 ? 14.044 6.661 9.071 1.00 92.38 86 PRO A C 1
ATOM 661 O O . PRO A 1 86 ? 13.810 6.270 10.217 1.00 92.38 86 PRO A O 1
ATOM 664 N N . GLY A 1 87 ? 14.936 6.057 8.282 1.00 88.12 87 GLY A N 1
ATOM 665 C CA . GLY A 1 87 ? 15.885 5.057 8.774 1.00 88.12 87 GLY A CA 1
ATOM 666 C C . GLY A 1 87 ? 16.965 5.683 9.666 1.00 88.12 87 GLY A C 1
ATOM 667 O O . GLY A 1 87 ? 17.166 6.893 9.646 1.00 88.12 87 GLY A O 1
ATOM 668 N N . GLU A 1 88 ? 17.668 4.855 10.444 1.00 83.62 88 GLU A N 1
ATOM 669 C CA . GLU A 1 88 ? 18.714 5.323 11.372 1.00 83.62 88 GLU A CA 1
ATOM 670 C C . GLU A 1 88 ? 19.934 5.912 10.647 1.00 83.62 88 GLU A C 1
ATOM 672 O O . GLU A 1 88 ? 20.448 6.951 11.051 1.00 83.62 88 GLU A O 1
ATOM 677 N N . GLU A 1 89 ? 20.379 5.273 9.562 1.00 82.44 89 GLU A N 1
ATOM 678 C CA . GLU A 1 89 ? 21.542 5.717 8.780 1.00 82.44 89 GLU A CA 1
ATOM 679 C C . GLU A 1 89 ? 21.143 6.302 7.421 1.00 82.44 89 GLU A C 1
ATOM 681 O O . GLU A 1 89 ? 21.628 7.360 7.024 1.00 82.44 89 GLU A O 1
ATOM 686 N N . ALA A 1 90 ? 20.265 5.608 6.692 1.00 85.12 90 ALA A N 1
ATOM 687 C CA . ALA A 1 90 ? 19.808 6.010 5.369 1.00 85.12 90 ALA A CA 1
ATOM 688 C C . ALA A 1 90 ? 18.415 5.449 5.060 1.00 85.12 90 ALA A C 1
ATOM 690 O O . ALA A 1 90 ? 17.973 4.455 5.646 1.00 85.12 90 ALA A O 1
ATOM 691 N N . GLY A 1 91 ? 17.743 6.081 4.097 1.00 89.56 91 GLY A N 1
ATOM 692 C CA . GLY A 1 91 ? 16.444 5.650 3.599 1.00 89.56 91 GLY A CA 1
ATOM 693 C C . GLY A 1 91 ? 15.307 5.826 4.605 1.00 89.56 91 GLY A C 1
ATOM 694 O O . GLY A 1 91 ? 15.328 6.710 5.462 1.00 89.56 91 GLY A O 1
ATOM 695 N N . ILE A 1 92 ? 14.276 4.995 4.466 1.00 91.06 92 ILE A N 1
ATOM 696 C CA . ILE A 1 92 ? 13.008 5.111 5.189 1.00 91.06 92 ILE A CA 1
ATOM 697 C C . ILE A 1 92 ? 12.651 3.765 5.809 1.00 91.06 92 ILE A C 1
ATOM 699 O O . ILE A 1 92 ? 12.764 2.724 5.168 1.00 91.06 92 ILE A O 1
ATOM 703 N N . LYS A 1 93 ? 12.200 3.785 7.063 1.00 91.62 93 LYS A N 1
ATOM 704 C CA . LYS A 1 93 ? 11.730 2.589 7.762 1.00 91.62 93 LYS A CA 1
ATOM 705 C C . LYS A 1 93 ? 10.261 2.301 7.462 1.00 91.62 93 LYS A C 1
ATOM 707 O O . LYS A 1 93 ? 9.904 1.164 7.168 1.00 91.62 93 LYS A O 1
ATOM 712 N N . ASN A 1 94 ? 9.427 3.335 7.529 1.00 91.94 94 ASN A N 1
ATOM 713 C CA . ASN A 1 94 ? 8.006 3.266 7.207 1.00 91.94 94 ASN A CA 1
ATOM 714 C C . ASN A 1 94 ? 7.569 4.579 6.547 1.00 91.94 94 ASN A C 1
ATOM 716 O O . ASN A 1 94 ? 8.015 5.649 6.961 1.00 91.94 94 ASN A O 1
ATOM 720 N N . VAL A 1 95 ? 6.719 4.513 5.529 1.00 93.88 95 VAL A N 1
ATOM 721 C CA . VAL A 1 95 ? 6.057 5.684 4.950 1.00 93.88 95 VAL A CA 1
ATOM 722 C C . VAL A 1 95 ? 4.642 5.330 4.526 1.00 93.88 95 VAL A C 1
ATOM 724 O O . VAL A 1 95 ? 4.414 4.288 3.916 1.00 93.88 95 VAL A O 1
ATOM 727 N N . THR A 1 96 ? 3.712 6.232 4.813 1.00 92.50 96 THR A N 1
ATOM 728 C CA . THR A 1 96 ? 2.318 6.149 4.385 1.00 92.50 96 THR A CA 1
ATOM 729 C C . THR A 1 96 ? 2.008 7.333 3.479 1.00 92.50 96 THR A C 1
ATOM 731 O O . THR A 1 96 ? 2.151 8.493 3.875 1.00 92.50 96 THR A O 1
ATOM 734 N N . LEU A 1 97 ? 1.583 7.031 2.256 1.00 92.94 97 LEU A N 1
ATOM 735 C CA . LEU A 1 97 ? 1.177 7.988 1.237 1.00 92.94 97 LEU A CA 1
ATOM 736 C C . LEU A 1 97 ? -0.321 7.903 0.999 1.00 92.94 97 LEU A C 1
ATOM 738 O O . LEU A 1 97 ? -0.871 6.813 0.897 1.00 92.94 97 LEU A O 1
ATOM 742 N N . LEU A 1 98 ? -0.952 9.052 0.827 1.00 93.06 98 LEU A N 1
ATOM 743 C CA . LEU A 1 98 ? -2.277 9.182 0.250 1.00 93.06 98 LEU A CA 1
ATOM 744 C C . LEU A 1 98 ? -2.127 9.586 -1.215 1.00 93.06 98 LEU A C 1
ATOM 746 O O . LEU A 1 98 ? -1.515 10.612 -1.509 1.00 93.06 98 LEU A O 1
ATOM 750 N N . ILE A 1 99 ? -2.664 8.778 -2.123 1.00 93.06 99 ILE A N 1
ATOM 751 C CA . ILE A 1 99 ? -2.700 9.063 -3.556 1.00 93.06 99 ILE A CA 1
ATOM 752 C C . ILE A 1 99 ? -4.158 9.320 -3.931 1.00 93.06 99 ILE A C 1
ATOM 754 O O . ILE A 1 99 ? -4.978 8.399 -3.987 1.00 93.06 99 ILE A O 1
ATOM 758 N N . GLU A 1 100 ? -4.461 10.594 -4.163 1.00 91.88 100 GLU A N 1
ATOM 759 C CA . GLU A 1 100 ? -5.781 11.084 -4.546 1.00 91.88 100 GLU A CA 1
ATOM 760 C C . GLU A 1 100 ? -5.869 11.147 -6.069 1.00 91.88 100 GLU A C 1
ATOM 762 O O . GLU A 1 100 ? -5.127 11.878 -6.734 1.00 91.88 100 GLU A O 1
ATOM 767 N N . GLY A 1 101 ? -6.789 10.373 -6.633 1.00 88.19 101 GLY A N 1
ATOM 768 C CA . GLY A 1 101 ? -6.977 10.306 -8.071 1.00 88.19 101 GLY A CA 1
ATOM 769 C C . GLY A 1 101 ? -8.105 9.356 -8.456 1.00 88.19 101 GLY A C 1
ATOM 770 O O . GLY A 1 101 ? -8.436 8.446 -7.690 1.00 88.19 101 GLY A O 1
ATOM 771 N N . PRO A 1 102 ? -8.711 9.548 -9.639 1.00 86.81 102 PRO A N 1
ATOM 772 C CA . PRO A 1 102 ? -9.721 8.630 -10.136 1.00 86.81 102 PRO A CA 1
ATOM 773 C C . PRO A 1 102 ? -9.109 7.242 -10.320 1.00 86.81 102 PRO A C 1
ATOM 775 O O . PRO A 1 102 ? -8.078 7.084 -10.963 1.00 86.81 102 PRO A O 1
ATOM 778 N N . TYR A 1 103 ? -9.776 6.231 -9.777 1.00 87.62 103 TYR A N 1
ATOM 779 C CA . TYR A 1 103 ? -9.353 4.836 -9.857 1.00 87.62 103 TYR A CA 1
ATOM 780 C C . TYR A 1 103 ? -7.998 4.489 -9.211 1.00 87.62 103 TYR A C 1
ATOM 782 O O . TYR A 1 103 ? -7.466 3.406 -9.459 1.00 87.62 103 TYR A O 1
ATOM 790 N N . ALA A 1 104 ? -7.423 5.360 -8.372 1.00 89.94 104 ALA A N 1
ATOM 791 C CA . ALA A 1 104 ? -6.070 5.173 -7.842 1.00 89.94 104 ALA A CA 1
ATOM 792 C C . ALA A 1 104 ? -5.882 3.820 -7.125 1.00 89.94 104 ALA A C 1
ATOM 794 O O . ALA A 1 104 ? -4.880 3.136 -7.354 1.00 89.94 104 ALA A O 1
ATOM 795 N N . PHE A 1 105 ? -6.866 3.389 -6.325 1.00 90.19 105 PHE A N 1
ATOM 796 C CA . PHE A 1 105 ? -6.850 2.066 -5.692 1.00 90.19 105 PHE A CA 1
ATOM 797 C C . PHE A 1 105 ? -6.878 0.927 -6.718 1.00 90.19 105 PHE A C 1
ATOM 799 O O . PHE A 1 105 ? -6.128 -0.043 -6.599 1.00 90.19 105 PHE A O 1
ATOM 806 N N . GLY A 1 106 ? -7.705 1.055 -7.754 1.00 87.69 106 GLY A N 1
ATOM 807 C CA . GLY A 1 106 ? -7.830 0.073 -8.822 1.00 87.69 106 GLY A CA 1
ATOM 808 C C . GLY A 1 106 ? -6.522 -0.188 -9.580 1.00 87.69 106 GLY A C 1
ATOM 809 O O . GLY A 1 106 ? -6.237 -1.337 -9.912 1.00 87.69 106 GLY A O 1
ATOM 810 N N . TYR A 1 107 ? -5.701 0.843 -9.795 1.00 89.88 107 TYR A N 1
ATOM 811 C CA . TYR A 1 107 ? -4.358 0.689 -10.365 1.00 89.88 107 TYR A CA 1
ATOM 812 C C . TYR A 1 107 ? -3.392 0.055 -9.357 1.00 89.88 107 TYR A C 1
ATOM 814 O O . TYR A 1 107 ? -2.753 -0.962 -9.630 1.00 89.88 107 TYR A O 1
ATOM 822 N N . LEU A 1 108 ? -3.300 0.634 -8.159 1.00 91.38 108 LEU A N 1
ATOM 823 C CA . LEU A 1 108 ? -2.262 0.274 -7.196 1.00 91.38 108 LEU A CA 1
ATOM 824 C C . LEU A 1 108 ? -2.537 -1.038 -6.452 1.00 91.38 108 LEU A C 1
ATOM 826 O O . LEU A 1 108 ? -1.617 -1.592 -5.856 1.00 91.38 108 LEU A O 1
ATOM 830 N N . LYS A 1 109 ? -3.737 -1.628 -6.541 1.00 88.88 109 LYS A N 1
ATOM 831 C CA . LYS A 1 109 ? -4.006 -2.971 -5.985 1.00 88.88 109 LYS A CA 1
ATOM 832 C C . LYS A 1 109 ? -3.062 -4.045 -6.541 1.00 88.88 109 LYS A C 1
ATOM 834 O O . LYS A 1 109 ? -2.772 -5.020 -5.848 1.00 88.88 109 LYS A O 1
ATOM 839 N N . ALA A 1 110 ? -2.556 -3.857 -7.764 1.00 89.69 110 ALA A N 1
ATOM 840 C CA . ALA A 1 110 ? -1.555 -4.729 -8.375 1.00 89.69 110 ALA A CA 1
ATOM 841 C C . ALA A 1 110 ? -0.208 -4.708 -7.637 1.00 89.69 110 ALA A C 1
ATOM 843 O O . ALA A 1 110 ? 0.547 -5.680 -7.691 1.00 89.69 110 ALA A O 1
ATOM 844 N N . GLU A 1 111 ? 0.079 -3.641 -6.901 1.00 92.12 111 GLU A N 1
ATOM 845 C CA . GLU A 1 111 ? 1.350 -3.405 -6.220 1.00 92.12 111 GLU A CA 1
ATOM 846 C C . GLU A 1 111 ? 1.358 -3.923 -4.773 1.00 92.12 111 GLU A C 1
ATOM 848 O O . GLU A 1 111 ? 2.382 -3.876 -4.099 1.00 92.12 111 GLU A O 1
ATOM 853 N N . ARG A 1 112 ? 0.241 -4.475 -4.279 1.00 90.75 112 ARG A N 1
ATOM 854 C CA . ARG A 1 112 ? 0.183 -5.085 -2.942 1.00 90.75 112 ARG A CA 1
ATOM 855 C C . ARG A 1 112 ? 1.064 -6.337 -2.889 1.00 90.75 112 ARG A C 1
ATOM 857 O O . ARG A 1 112 ? 0.752 -7.360 -3.505 1.00 90.75 112 ARG A O 1
ATOM 864 N N . GLY A 1 113 ? 2.133 -6.291 -2.096 1.00 90.19 113 GLY A N 1
ATOM 865 C CA . GLY A 1 113 ? 3.019 -7.430 -1.868 1.00 90.19 113 GLY A CA 1
ATOM 866 C C . GLY A 1 113 ? 4.449 -7.052 -1.491 1.00 90.19 113 GLY A C 1
ATOM 867 O O . GLY A 1 113 ? 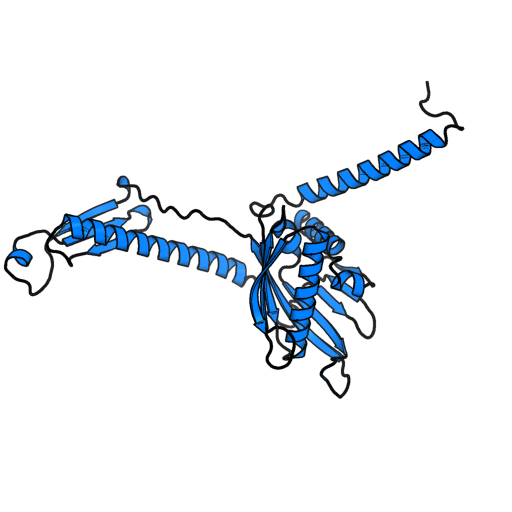4.762 -5.917 -1.146 1.00 90.19 113 GLY A O 1
ATOM 868 N N . VAL A 1 114 ? 5.342 -8.043 -1.521 1.00 92.38 114 VAL A N 1
ATOM 869 C CA . VAL A 1 114 ? 6.763 -7.855 -1.196 1.00 92.38 114 VAL A CA 1
ATOM 870 C C . VAL A 1 114 ? 7.572 -7.619 -2.471 1.00 92.38 114 VAL A C 1
ATOM 872 O O . VAL A 1 114 ? 7.555 -8.436 -3.394 1.00 92.38 114 VAL A O 1
ATOM 875 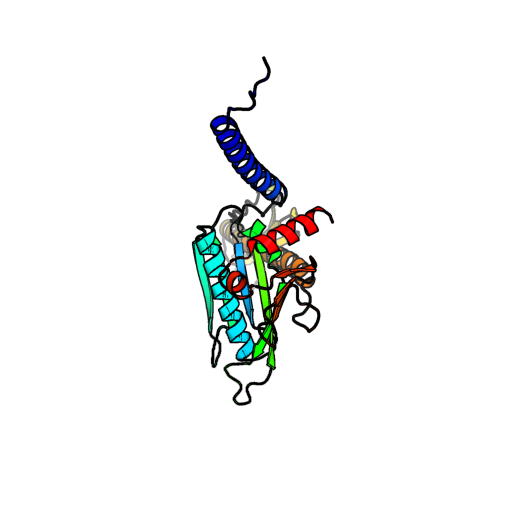N N . HIS A 1 115 ? 8.329 -6.526 -2.503 1.00 94.00 115 HIS A N 1
ATOM 876 C CA . HIS A 1 115 ? 9.216 -6.153 -3.600 1.00 94.00 115 HIS A CA 1
ATOM 877 C C . HIS A 1 115 ? 10.662 -6.441 -3.210 1.00 94.00 115 HIS A C 1
ATOM 879 O O . HIS A 1 115 ? 11.146 -5.993 -2.166 1.00 94.00 115 HIS A O 1
ATOM 885 N N . ARG A 1 116 ? 11.367 -7.176 -4.071 1.00 93.88 116 ARG A N 1
ATOM 886 C CA . ARG A 1 116 ? 12.751 -7.599 -3.849 1.00 93.88 116 ARG A CA 1
ATOM 887 C C . ARG A 1 116 ? 13.712 -6.801 -4.724 1.00 93.88 116 ARG A C 1
ATOM 889 O O . ARG A 1 116 ? 13.554 -6.809 -5.939 1.00 93.88 116 ARG A O 1
ATOM 896 N N . LEU A 1 117 ? 14.757 -6.231 -4.136 1.00 94.12 117 LEU A N 1
ATOM 897 C CA . LEU A 1 117 ? 15.855 -5.577 -4.849 1.00 94.12 117 LEU A CA 1
ATOM 898 C C . LEU A 1 117 ? 17.127 -6.425 -4.783 1.00 94.12 117 LEU A C 1
ATOM 900 O O . LEU A 1 117 ? 17.483 -6.932 -3.721 1.00 94.12 117 LEU A O 1
ATOM 904 N N . VAL A 1 118 ? 17.837 -6.545 -5.903 1.00 93.38 118 VAL A N 1
ATOM 905 C CA . VAL A 1 118 ? 19.166 -7.161 -5.987 1.00 93.38 118 VAL A CA 1
ATOM 906 C C . VAL A 1 118 ? 20.118 -6.196 -6.682 1.00 93.38 118 VAL A C 1
ATOM 908 O O . VAL A 1 118 ? 20.020 -5.978 -7.889 1.00 93.38 118 VAL A O 1
ATOM 911 N N . ARG A 1 119 ? 21.065 -5.633 -5.928 1.00 93.81 119 ARG A N 1
ATOM 912 C CA . ARG A 1 119 ? 22.095 -4.724 -6.453 1.00 93.81 119 ARG A CA 1
ATOM 913 C C . ARG A 1 119 ? 23.389 -4.816 -5.645 1.00 93.81 119 ARG A C 1
ATOM 915 O O . ARG A 1 119 ? 23.462 -5.527 -4.642 1.00 93.81 119 ARG A O 1
ATOM 922 N N . ILE A 1 120 ? 24.420 -4.113 -6.097 1.00 92.31 120 ILE A N 1
ATOM 923 C CA . ILE A 1 120 ? 25.609 -3.851 -5.281 1.00 92.31 120 ILE A CA 1
ATOM 924 C C . ILE A 1 120 ? 25.243 -2.750 -4.286 1.00 92.31 120 ILE A C 1
ATOM 926 O O . ILE A 1 120 ? 24.807 -1.679 -4.706 1.00 92.31 120 ILE A O 1
ATOM 930 N N . SER A 1 121 ? 25.388 -3.026 -2.989 1.00 89.81 121 SER A N 1
ATOM 931 C CA . SER A 1 121 ? 25.056 -2.046 -1.951 1.00 89.81 121 SER A CA 1
ATOM 932 C C . SER A 1 121 ? 26.035 -0.865 -2.003 1.00 89.81 121 SER A C 1
ATOM 934 O O . SER A 1 121 ? 27.248 -1.099 -2.027 1.00 89.81 121 SER A O 1
ATOM 936 N N . PRO A 1 122 ? 25.553 0.393 -1.993 1.00 88.56 122 PRO A N 1
ATOM 937 C CA . PRO A 1 122 ? 26.417 1.562 -1.843 1.00 88.56 122 PRO A CA 1
ATOM 938 C C . PRO A 1 122 ? 26.968 1.706 -0.415 1.00 88.56 122 PRO A C 1
ATOM 940 O O . PRO A 1 122 ? 27.944 2.425 -0.218 1.00 88.56 122 PRO A O 1
ATOM 943 N N . PHE A 1 123 ? 26.367 1.021 0.566 1.00 87.88 123 PHE A N 1
ATOM 944 C CA . PHE A 1 123 ? 26.750 1.082 1.979 1.00 87.88 123 PHE A CA 1
ATOM 945 C C . PHE A 1 123 ? 27.743 -0.023 2.380 1.00 87.88 123 PHE A C 1
ATOM 947 O O . PHE A 1 123 ? 28.376 0.067 3.429 1.00 87.88 123 PHE A O 1
ATOM 954 N N . ASP A 1 124 ? 27.925 -1.058 1.551 1.00 87.50 124 ASP A N 1
ATOM 955 C CA . ASP A 1 124 ? 28.915 -2.112 1.791 1.00 87.50 124 ASP A CA 1
ATOM 956 C C . ASP A 1 124 ? 30.274 -1.757 1.170 1.00 87.50 124 ASP A C 1
ATOM 958 O O . ASP A 1 124 ? 30.443 -1.741 -0.053 1.00 87.50 124 ASP A O 1
ATOM 962 N N . ALA A 1 125 ? 31.286 -1.558 2.019 1.00 84.69 125 ALA A N 1
ATOM 963 C CA . ALA A 1 125 ? 32.660 -1.274 1.604 1.00 84.69 125 ALA A CA 1
ATOM 964 C C . ALA A 1 125 ? 33.254 -2.354 0.677 1.00 84.69 125 ALA A C 1
ATOM 966 O O . ALA A 1 125 ? 34.094 -2.053 -0.171 1.00 84.69 125 ALA A O 1
ATOM 967 N N . ASN A 1 126 ? 32.799 -3.608 0.795 1.00 87.06 126 ASN A N 1
ATOM 968 C CA . ASN A 1 126 ? 33.267 -4.715 -0.040 1.00 87.06 126 ASN A CA 1
ATOM 969 C C . ASN A 1 126 ? 32.536 -4.820 -1.388 1.00 87.06 126 ASN A C 1
ATOM 971 O O . ASN A 1 126 ? 32.814 -5.753 -2.144 1.00 87.06 126 ASN A O 1
ATOM 975 N N . LYS A 1 127 ? 31.583 -3.918 -1.682 1.00 86.75 127 LYS A N 1
ATOM 976 C CA . LYS A 1 127 ? 30.765 -3.920 -2.909 1.00 86.75 127 LYS A CA 1
ATOM 977 C C . LYS A 1 127 ? 30.144 -5.289 -3.209 1.00 86.75 127 LYS A C 1
ATOM 979 O O . LYS A 1 127 ? 30.067 -5.716 -4.364 1.00 86.75 127 LYS A O 1
ATOM 984 N N . ARG A 1 128 ? 29.716 -6.011 -2.168 1.00 88.56 128 ARG A N 1
ATOM 985 C CA . ARG A 1 128 ? 29.050 -7.302 -2.357 1.00 88.56 128 ARG A CA 1
ATOM 986 C C . ARG A 1 128 ? 27.648 -7.067 -2.902 1.00 88.56 128 ARG A C 1
ATOM 988 O O . ARG A 1 128 ? 27.052 -5.999 -2.755 1.00 88.56 128 ARG A O 1
ATOM 995 N N . ARG A 1 129 ? 27.105 -8.103 -3.532 1.00 90.81 129 ARG A N 1
ATOM 996 C CA . ARG A 1 129 ? 25.706 -8.125 -3.948 1.00 90.81 129 ARG A CA 1
ATOM 997 C C . ARG A 1 129 ? 24.827 -8.343 -2.723 1.00 90.81 129 ARG A C 1
ATOM 999 O O . ARG A 1 129 ? 24.970 -9.360 -2.048 1.00 90.81 129 ARG A O 1
ATOM 1006 N N . HIS A 1 130 ? 23.901 -7.425 -2.489 1.00 90.44 130 HIS A N 1
ATOM 1007 C CA . HIS A 1 130 ? 22.907 -7.523 -1.425 1.00 90.44 130 HIS A CA 1
ATOM 1008 C C . HIS A 1 130 ? 21.537 -7.832 -2.020 1.00 90.44 130 HIS A C 1
ATOM 1010 O O . HIS A 1 130 ? 21.277 -7.607 -3.205 1.00 90.44 130 HIS A O 1
ATOM 1016 N N . THR A 1 131 ? 20.678 -8.433 -1.205 1.00 91.38 131 THR A N 1
ATOM 1017 C CA . THR A 1 131 ? 19.270 -8.641 -1.533 1.00 91.38 131 THR A CA 1
ATOM 1018 C C . THR A 1 131 ? 18.437 -8.018 -0.433 1.00 91.38 131 THR A C 1
ATOM 1020 O O . THR A 1 131 ? 18.598 -8.388 0.727 1.00 91.38 131 THR A O 1
ATOM 1023 N N . SER A 1 132 ? 17.550 -7.114 -0.823 1.00 92.06 132 SER A N 1
ATOM 1024 C CA . SER A 1 132 ? 16.712 -6.343 0.090 1.00 92.06 132 SER A CA 1
ATOM 1025 C C . SER A 1 132 ? 15.247 -6.567 -0.206 1.00 92.06 132 SER A C 1
ATOM 1027 O O . SER A 1 132 ? 14.869 -6.863 -1.343 1.00 92.06 132 SER A O 1
ATOM 1029 N N . PHE A 1 133 ? 14.425 -6.400 0.821 1.00 92.38 133 PHE A N 1
ATOM 1030 C CA . PHE A 1 133 ? 12.986 -6.585 0.738 1.00 92.38 133 PHE A CA 1
ATOM 1031 C C . PHE A 1 133 ? 12.281 -5.373 1.328 1.00 92.38 133 PHE A C 1
ATOM 1033 O O . PHE A 1 133 ? 12.717 -4.816 2.333 1.00 92.38 133 PHE A O 1
ATOM 1040 N N . ALA A 1 134 ? 11.179 -4.983 0.707 1.00 93.00 134 ALA A N 1
ATOM 1041 C CA . ALA A 1 134 ? 10.241 -4.018 1.258 1.00 93.00 134 ALA A CA 1
ATOM 1042 C C . ALA A 1 134 ? 8.826 -4.501 0.949 1.00 93.00 134 ALA A C 1
ATOM 1044 O O . ALA A 1 134 ? 8.577 -5.050 -0.127 1.00 93.00 134 ALA A O 1
ATOM 1045 N N . SER A 1 135 ? 7.912 -4.344 1.899 1.00 91.94 135 SER A N 1
ATOM 1046 C CA . SER A 1 135 ? 6.501 -4.658 1.690 1.00 91.94 135 SER A CA 1
ATOM 1047 C C . SER A 1 135 ? 5.741 -3.393 1.339 1.00 91.94 135 SER A C 1
ATOM 1049 O O . SER A 1 135 ? 5.879 -2.387 2.035 1.00 91.94 135 SER A O 1
ATOM 1051 N N . VAL A 1 136 ? 4.915 -3.485 0.308 1.00 93.56 136 VAL A N 1
ATOM 1052 C CA . VAL A 1 136 ? 3.977 -2.451 -0.105 1.00 93.56 136 VAL A CA 1
ATOM 1053 C C . VAL A 1 136 ? 2.581 -2.958 0.207 1.00 93.56 136 VAL A C 1
ATOM 1055 O O . VAL A 1 136 ? 2.191 -4.056 -0.201 1.00 93.56 136 VAL A O 1
ATOM 1058 N N . ASP A 1 137 ? 1.848 -2.164 0.968 1.00 90.62 137 ASP A N 1
ATOM 1059 C CA . ASP A 1 137 ? 0.447 -2.390 1.252 1.00 90.62 137 ASP A CA 1
ATOM 1060 C C . ASP A 1 137 ? -0.396 -1.270 0.664 1.00 90.62 137 ASP A C 1
ATOM 1062 O O . ASP A 1 137 ? 0.028 -0.117 0.610 1.00 90.62 137 ASP A O 1
ATOM 1066 N N . VAL A 1 138 ? -1.582 -1.640 0.201 1.00 90.06 138 VAL A N 1
ATOM 1067 C CA . VAL A 1 138 ? -2.475 -0.757 -0.539 1.00 90.06 138 VAL A CA 1
ATOM 1068 C C . VAL A 1 138 ? -3.881 -0.985 -0.018 1.00 90.06 138 VAL A C 1
ATOM 1070 O O . VAL A 1 138 ? -4.387 -2.111 -0.052 1.00 90.06 138 VAL A O 1
ATOM 1073 N N . ILE A 1 139 ? -4.496 0.085 0.476 1.00 88.44 139 ILE A N 1
ATOM 1074 C CA . ILE A 1 139 ? -5.865 0.090 0.989 1.00 88.44 139 ILE A CA 1
ATOM 1075 C C . ILE A 1 139 ? -6.647 1.245 0.354 1.00 88.44 139 ILE A C 1
ATOM 1077 O O . ILE A 1 139 ? -6.071 2.310 0.112 1.00 88.44 139 ILE A O 1
ATOM 1081 N N . PRO A 1 140 ? -7.945 1.064 0.069 1.00 88.31 140 PRO A N 1
ATOM 1082 C CA . PRO A 1 140 ? -8.757 2.149 -0.451 1.00 88.31 140 PRO A CA 1
ATOM 1083 C C . PRO A 1 140 ? -9.034 3.164 0.658 1.00 88.31 140 PRO A C 1
ATOM 1085 O O . PRO A 1 140 ? -9.270 2.794 1.810 1.00 88.31 140 PRO A O 1
ATOM 1088 N N . GLU A 1 141 ? -9.048 4.442 0.304 1.00 84.25 141 GLU A N 1
ATOM 1089 C CA . GLU A 1 141 ? -9.595 5.482 1.166 1.00 84.25 141 GLU A CA 1
ATOM 1090 C C . GLU A 1 141 ? -11.122 5.359 1.158 1.00 84.25 141 GLU A C 1
ATOM 1092 O O . GLU A 1 141 ? -11.766 5.431 0.107 1.00 84.25 141 GLU A O 1
ATOM 1097 N N . ILE A 1 142 ? -11.710 5.123 2.328 1.00 79.12 142 ILE A N 1
ATOM 1098 C CA . ILE A 1 142 ? -13.159 5.056 2.501 1.00 79.12 142 ILE A CA 1
ATOM 1099 C C . ILE A 1 142 ? -13.549 6.246 3.371 1.00 79.12 142 ILE A C 1
ATOM 1101 O O . ILE A 1 142 ? -13.274 6.260 4.570 1.00 79.12 142 ILE A O 1
ATOM 1105 N N . GLU A 1 143 ? -14.187 7.245 2.766 1.00 63.12 143 GLU A N 1
ATOM 1106 C CA . GLU A 1 143 ? -14.873 8.293 3.516 1.00 63.12 143 GLU A CA 1
ATOM 1107 C C . GLU A 1 143 ? -16.133 7.684 4.135 1.00 63.12 143 GLU A C 1
ATOM 1109 O O . GLU A 1 143 ? -17.172 7.552 3.489 1.00 63.12 143 GLU A O 1
ATOM 1114 N N . GLU A 1 144 ? -16.048 7.246 5.388 1.00 58.03 144 GLU A N 1
ATOM 1115 C CA . GLU A 1 144 ? -17.246 6.899 6.143 1.00 58.03 144 GLU A CA 1
ATOM 1116 C C . GLU A 1 144 ? -17.705 8.103 6.968 1.00 58.03 144 GLU A C 1
ATOM 1118 O O . GLU A 1 144 ? -17.103 8.449 7.987 1.00 58.03 144 GLU A O 1
ATOM 1123 N N . GLU A 1 145 ? -18.840 8.693 6.590 1.00 49.59 145 GLU A N 1
ATOM 1124 C CA . GLU A 1 145 ? -19.673 9.426 7.545 1.00 49.59 145 GLU A CA 1
ATOM 1125 C C . GLU A 1 145 ? -20.262 8.414 8.540 1.00 49.59 145 GLU A C 1
ATOM 1127 O O . GLU A 1 145 ? -21.328 7.831 8.335 1.00 49.59 145 GLU A O 1
ATOM 1132 N N . LEU A 1 146 ? -19.540 8.161 9.632 1.00 53.25 146 LEU A N 1
ATOM 1133 C CA . LEU A 1 146 ? -19.992 7.299 10.727 1.00 53.25 146 LEU A CA 1
ATOM 1134 C C . LEU A 1 146 ? -21.014 8.025 11.611 1.00 53.25 146 LEU A C 1
ATOM 1136 O O . LEU A 1 146 ? -20.782 8.258 12.799 1.00 53.25 146 LEU A O 1
ATOM 1140 N N . ASP A 1 147 ? -22.171 8.369 11.049 1.00 54.09 147 ASP A N 1
ATOM 1141 C CA . ASP A 1 147 ? -23.307 8.835 11.839 1.00 54.09 147 ASP A CA 1
ATOM 1142 C C . ASP A 1 147 ? -24.077 7.610 12.359 1.00 54.09 147 ASP A C 1
ATOM 1144 O O . ASP A 1 147 ? -24.961 7.062 11.697 1.00 54.09 147 ASP A O 1
ATOM 1148 N N . ILE A 1 148 ? -23.692 7.108 13.543 1.00 65.44 148 ILE A N 1
ATOM 1149 C CA . ILE A 1 148 ? -24.379 5.983 14.198 1.00 65.44 148 ILE A CA 1
ATOM 1150 C C . ILE A 1 148 ? -25.777 6.455 14.627 1.00 65.44 148 ILE A C 1
ATOM 1152 O O . ILE A 1 148 ? -25.994 6.928 15.752 1.00 65.44 148 ILE A O 1
ATOM 1156 N N . LYS A 1 149 ? -26.744 6.314 13.717 1.00 70.88 149 LYS A N 1
ATOM 1157 C CA . LYS A 1 149 ? -28.168 6.495 13.995 1.00 70.88 149 LYS A CA 1
ATOM 1158 C C . LYS A 1 149 ? -28.669 5.286 14.773 1.00 70.88 149 LYS A C 1
ATOM 1160 O O . LYS A 1 149 ? -28.879 4.215 14.221 1.00 70.88 149 LYS A O 1
ATOM 1165 N N . ILE A 1 150 ? -28.819 5.469 16.081 1.00 76.88 150 ILE A N 1
ATOM 1166 C CA . ILE A 1 150 ? -29.498 4.505 16.945 1.00 76.88 150 ILE A CA 1
ATOM 1167 C C . ILE A 1 150 ? -30.985 4.836 16.904 1.00 76.88 150 ILE A C 1
ATOM 1169 O O . ILE A 1 150 ? -31.378 5.917 17.350 1.00 76.88 150 ILE A O 1
ATOM 1173 N N . GLU A 1 151 ? -31.796 3.921 16.384 1.00 84.00 151 GLU A N 1
ATOM 1174 C CA . GLU A 1 151 ? -33.248 4.040 16.456 1.00 84.00 151 GLU A CA 1
ATOM 1175 C C . GLU A 1 151 ? -33.733 3.748 17.879 1.00 84.00 151 GLU A C 1
ATOM 1177 O O . GLU A 1 151 ? -33.241 2.847 18.560 1.00 84.00 151 GLU A O 1
ATOM 1182 N N . GLU A 1 152 ? -34.723 4.505 18.357 1.00 78.88 152 GLU A N 1
ATOM 1183 C CA . GLU A 1 152 ? -35.259 4.299 19.709 1.00 78.88 152 GLU A CA 1
ATOM 1184 C C . GLU A 1 152 ? -35.948 2.933 19.870 1.00 78.88 152 GLU A C 1
ATOM 1186 O O . GLU A 1 152 ? -36.006 2.413 20.983 1.00 78.88 152 GLU A O 1
ATOM 1191 N N . GLY A 1 153 ? -36.417 2.328 18.770 1.00 83.88 153 GLY A N 1
ATOM 1192 C CA . GLY A 1 153 ? -37.030 0.995 18.755 1.00 83.88 153 GLY A CA 1
ATOM 1193 C C . GLY A 1 153 ? -36.062 -0.150 19.074 1.00 83.88 153 GLY A C 1
ATOM 1194 O O . GLY A 1 153 ? -36.489 -1.181 19.591 1.00 83.88 153 GLY A O 1
ATOM 1195 N N . ASP A 1 154 ? -34.761 0.055 18.861 1.00 86.19 154 ASP A N 1
ATOM 1196 C CA . ASP A 1 154 ? -33.715 -0.947 19.109 1.00 86.19 154 ASP A CA 1
ATOM 1197 C C . ASP A 1 154 ? -33.194 -0.930 20.552 1.00 86.19 154 ASP A C 1
ATOM 1199 O O . ASP A 1 154 ? -32.290 -1.690 20.920 1.00 86.19 154 ASP A O 1
ATOM 1203 N N . LEU A 1 155 ? -33.747 -0.053 21.393 1.00 88.81 155 LEU A N 1
ATOM 1204 C CA . LEU A 1 155 ? -33.291 0.174 22.754 1.00 88.81 155 LEU A CA 1
ATOM 1205 C C . LEU A 1 155 ? -34.271 -0.393 23.773 1.00 88.81 155 LEU A C 1
ATOM 1207 O O . LEU A 1 155 ? -35.395 0.077 23.937 1.00 88.81 155 LEU A O 1
ATOM 1211 N N . ARG A 1 156 ? -33.791 -1.341 24.576 1.00 90.44 156 ARG A N 1
ATOM 1212 C CA . ARG A 1 156 ? -34.474 -1.753 25.802 1.00 90.44 156 ARG A CA 1
ATOM 1213 C C . ARG A 1 156 ? -33.956 -0.929 26.972 1.00 90.44 156 ARG A C 1
ATOM 1215 O O . ARG A 1 156 ? -32.786 -1.047 27.334 1.00 90.44 156 ARG A O 1
ATOM 1222 N N . ILE A 1 157 ? -34.820 -0.102 27.554 1.00 90.62 157 ILE A N 1
ATOM 1223 C CA . ILE A 1 157 ? -34.486 0.768 28.685 1.00 90.62 157 ILE A CA 1
ATOM 1224 C C . ILE A 1 157 ? -35.118 0.199 29.954 1.00 90.62 157 ILE A C 1
ATOM 1226 O O . ILE A 1 157 ? -36.336 0.222 30.107 1.00 90.62 157 ILE A O 1
ATOM 1230 N N . ASP A 1 158 ? -34.277 -0.249 30.879 1.00 91.00 158 ASP A N 1
ATOM 1231 C CA . ASP A 1 158 ? -34.676 -0.721 32.200 1.00 91.00 158 ASP A CA 1
ATOM 1232 C C . ASP A 1 158 ? -34.300 0.330 33.254 1.00 91.00 158 ASP A C 1
ATOM 1234 O O . ASP A 1 158 ? -33.167 0.820 33.296 1.00 91.00 158 ASP A O 1
ATOM 1238 N N . VAL A 1 159 ? -35.245 0.669 34.130 1.00 90.12 159 VAL A N 1
ATOM 1239 C CA . VAL A 1 159 ? -35.051 1.631 35.225 1.00 90.12 159 VAL A CA 1
ATOM 1240 C C . VAL A 1 159 ? -35.110 0.875 36.545 1.00 90.12 159 VAL A C 1
ATOM 1242 O O . VAL A 1 159 ? -35.995 0.047 36.748 1.00 90.12 159 VAL A O 1
ATOM 1245 N N . PHE A 1 160 ? -34.148 1.118 37.430 1.00 88.31 160 PHE A N 1
ATOM 1246 C CA . PHE A 1 160 ? -34.039 0.410 38.703 1.00 88.31 160 PHE A CA 1
ATOM 1247 C C . PHE A 1 160 ? -33.406 1.292 39.786 1.00 88.31 160 PHE A C 1
ATOM 1249 O O . PHE A 1 160 ? -32.914 2.392 39.530 1.00 88.31 160 PHE A O 1
ATOM 1256 N N . ARG A 1 161 ? -33.419 0.808 41.031 1.00 85.06 161 ARG A N 1
ATOM 1257 C CA . ARG A 1 161 ? -32.809 1.513 42.167 1.00 85.06 161 ARG A CA 1
ATOM 1258 C C . ARG A 1 161 ? -31.293 1.480 42.088 1.00 85.06 161 ARG A C 1
ATOM 1260 O O . ARG A 1 161 ? -30.698 0.415 41.908 1.00 85.06 161 ARG A O 1
ATOM 1267 N N . ALA A 1 162 ? -30.675 2.642 42.271 1.00 79.31 162 ALA A N 1
ATOM 1268 C CA . ALA A 1 162 ? -29.227 2.756 42.350 1.00 79.31 162 ALA A CA 1
ATOM 1269 C C . ALA A 1 162 ? -28.689 1.932 43.534 1.00 79.31 162 ALA A C 1
ATOM 1271 O O . ALA A 1 162 ? -29.275 1.914 44.616 1.00 79.31 162 ALA A O 1
ATOM 1272 N N . LYS A 1 163 ? -27.566 1.231 43.334 1.00 74.75 163 LYS A N 1
ATOM 1273 C CA . LYS A 1 163 ? -26.901 0.458 44.398 1.00 74.75 163 LYS A CA 1
ATOM 1274 C C . LYS A 1 163 ? -25.696 1.235 44.930 1.00 74.75 163 LYS A C 1
ATOM 1276 O O . LYS A 1 163 ? -24.791 1.546 44.158 1.00 74.75 163 LYS A O 1
ATOM 1281 N N . GLY A 1 164 ? -25.655 1.498 46.240 1.00 73.88 164 GLY A N 1
ATOM 1282 C CA . GLY A 1 164 ? -24.506 2.118 46.913 1.00 73.88 164 GLY A CA 1
ATOM 1283 C C . GLY A 1 164 ? -24.818 2.666 48.311 1.00 73.88 164 GLY A C 1
ATOM 1284 O O . GLY A 1 164 ? -25.979 2.783 48.692 1.00 73.88 164 GLY A O 1
ATOM 1285 N N . ALA A 1 165 ? -23.774 3.023 49.068 1.00 65.06 165 ALA A N 1
ATOM 1286 C CA . ALA A 1 165 ? -23.860 3.621 50.408 1.00 65.06 165 ALA A CA 1
ATOM 1287 C C . ALA A 1 165 ? -24.257 5.115 50.358 1.00 65.06 165 ALA A C 1
ATOM 1289 O O . ALA A 1 165 ? -23.532 5.984 50.837 1.00 65.06 165 ALA A O 1
ATOM 1290 N N . GLY A 1 166 ? -25.376 5.427 49.702 1.00 64.56 166 GLY A N 1
ATOM 1291 C CA . GLY A 1 166 ? -25.901 6.788 49.584 1.00 64.56 166 GLY A CA 1
ATOM 1292 C C . GLY A 1 166 ? -26.992 7.118 50.608 1.00 64.56 166 GLY A C 1
ATOM 1293 O O . GLY A 1 166 ? -27.474 6.251 51.332 1.00 64.56 166 GLY A O 1
ATOM 1294 N N . GLY A 1 167 ? -27.391 8.395 50.666 1.00 70.12 167 GLY A N 1
ATOM 1295 C CA . GLY A 1 167 ? -28.465 8.879 51.549 1.00 70.12 167 GLY A CA 1
ATOM 1296 C C . GLY A 1 167 ? -29.865 8.364 51.172 1.00 70.12 167 GLY A C 1
ATOM 1297 O O . GLY A 1 167 ? -30.021 7.608 50.218 1.00 70.12 167 GLY A O 1
ATOM 1298 N N . GLN A 1 168 ? -30.908 8.819 51.884 1.00 66.69 168 GLN A N 1
ATOM 1299 C CA . GLN A 1 168 ? -32.304 8.361 51.706 1.00 66.69 168 GLN A CA 1
ATOM 1300 C C . GLN A 1 168 ? -32.768 8.308 50.237 1.00 66.69 168 GLN A C 1
ATOM 1302 O O . GLN A 1 168 ? -33.414 7.343 49.842 1.00 66.69 168 GLN A O 1
ATOM 1307 N N . SER A 1 169 ? -32.364 9.289 49.420 1.00 64.38 169 SER A N 1
ATOM 1308 C CA . SER A 1 169 ? -32.689 9.380 47.987 1.00 64.38 169 SER A CA 1
ATOM 1309 C C . SER A 1 169 ? -32.207 8.194 47.138 1.00 64.38 169 SER A C 1
ATOM 1311 O O . SER A 1 169 ? -32.776 7.967 46.076 1.00 64.38 169 SER A O 1
ATOM 1313 N N . VAL A 1 170 ? -31.183 7.451 47.564 1.00 67.50 170 VAL A N 1
ATOM 1314 C CA . VAL A 1 170 ? -30.661 6.282 46.830 1.00 67.50 170 VAL A CA 1
ATOM 1315 C C . VAL A 1 170 ? -31.524 5.039 47.075 1.00 67.50 170 VAL A C 1
ATOM 1317 O O . VAL A 1 170 ? -31.628 4.178 46.208 1.00 67.50 170 VAL A O 1
ATOM 1320 N N . ASN A 1 171 ? -32.199 4.971 48.227 1.00 67.69 171 ASN A N 1
ATOM 1321 C CA . ASN A 1 171 ? -32.993 3.808 48.629 1.00 67.69 171 ASN A CA 1
ATOM 1322 C C . ASN A 1 171 ? -34.465 3.893 48.195 1.00 67.69 171 ASN A C 1
ATOM 1324 O O . ASN A 1 171 ? -35.131 2.859 48.093 1.00 67.69 171 ASN A O 1
ATOM 1328 N N . THR A 1 172 ? -34.981 5.102 47.953 1.00 72.62 172 THR A N 1
ATOM 1329 C CA . THR A 1 172 ? -36.399 5.337 47.638 1.00 72.62 172 THR A CA 1
ATOM 1330 C C . THR A 1 172 ? -36.678 5.668 46.174 1.00 72.62 172 THR A C 1
ATOM 1332 O O . THR A 1 172 ? -37.787 5.392 45.722 1.00 72.62 172 THR A O 1
ATOM 1335 N N . THR A 1 173 ? -35.713 6.223 45.431 1.00 79.00 173 THR A N 1
ATOM 1336 C CA . THR A 1 173 ? -35.929 6.702 44.056 1.00 79.00 173 THR A CA 1
ATOM 1337 C C . THR A 1 173 ? -35.279 5.784 43.020 1.00 79.00 173 THR A C 1
ATOM 1339 O O . THR A 1 173 ? -34.090 5.470 43.103 1.00 79.00 173 THR A O 1
ATOM 1342 N N . ASP A 1 174 ? -36.041 5.409 41.993 1.00 81.81 174 ASP A N 1
ATOM 1343 C CA . ASP A 1 174 ? -35.565 4.598 40.868 1.00 81.81 174 ASP A CA 1
ATOM 1344 C C . ASP A 1 174 ? -34.827 5.491 39.849 1.00 81.81 174 ASP A C 1
ATOM 1346 O O . ASP A 1 174 ? -35.368 5.891 38.819 1.00 81.81 174 ASP A O 1
ATOM 1350 N N . SER A 1 175 ? -33.592 5.885 40.175 1.00 83.06 175 SER A N 1
ATOM 1351 C CA . SER A 1 175 ? -32.795 6.809 39.354 1.00 83.06 175 SER A CA 1
ATOM 1352 C C . SER A 1 175 ? -31.812 6.128 38.396 1.00 83.06 175 SER A C 1
ATOM 1354 O O . SER A 1 175 ? -31.365 6.779 37.448 1.00 83.06 175 SER A O 1
ATOM 1356 N N . ALA A 1 176 ? -31.455 4.855 38.604 1.00 87.38 176 ALA A N 1
ATOM 1357 C CA . ALA A 1 176 ? -30.479 4.156 37.769 1.00 87.38 176 ALA A CA 1
ATOM 1358 C C . ALA A 1 176 ? -31.121 3.642 36.476 1.00 87.38 176 ALA A C 1
ATOM 1360 O O . ALA A 1 176 ? -32.238 3.125 36.477 1.00 87.38 176 ALA A O 1
ATOM 1361 N N . VAL A 1 177 ? -30.394 3.770 35.366 1.00 91.31 177 VAL A N 1
ATOM 1362 C CA . VAL A 1 177 ? -30.873 3.383 34.034 1.00 91.31 177 VAL A CA 1
ATOM 1363 C C . VAL A 1 177 ? -29.891 2.406 33.406 1.00 91.31 177 VAL A C 1
ATOM 1365 O O . VAL A 1 177 ? -28.682 2.650 33.385 1.00 91.31 177 VAL A O 1
ATOM 1368 N N . ARG A 1 178 ? -30.413 1.305 32.868 1.00 91.56 178 ARG A N 1
ATOM 1369 C CA . ARG A 1 178 ? -29.700 0.363 32.006 1.00 91.56 178 ARG A CA 1
ATOM 1370 C C . ARG A 1 178 ? -30.340 0.399 30.628 1.00 91.56 178 ARG A C 1
ATOM 1372 O O . ARG A 1 178 ? -31.554 0.324 30.504 1.00 91.56 178 ARG A O 1
ATOM 1379 N N . ILE A 1 179 ? -29.515 0.512 29.602 1.00 92.62 179 ILE A N 1
ATOM 1380 C CA . ILE A 1 179 ? -29.936 0.515 28.208 1.00 92.62 179 ILE A CA 1
ATOM 1381 C C . ILE A 1 179 ? -29.241 -0.648 27.515 1.00 92.62 179 ILE A C 1
ATOM 1383 O O . ILE A 1 179 ? -28.019 -0.777 27.593 1.00 92.62 179 ILE A O 1
ATOM 1387 N N . THR A 1 180 ? -30.026 -1.489 26.855 1.00 91.19 180 THR A N 1
ATOM 1388 C CA . THR A 1 180 ? -29.541 -2.606 26.044 1.00 91.19 180 THR A CA 1
ATOM 1389 C C . THR A 1 180 ? -29.885 -2.336 24.593 1.00 91.19 180 THR A C 1
ATOM 1391 O O . THR A 1 180 ? -31.050 -2.101 24.278 1.00 91.19 180 THR A O 1
ATOM 1394 N N . HIS A 1 181 ? -28.888 -2.383 23.717 1.00 91.50 181 HIS A N 1
ATOM 1395 C CA . HIS A 1 181 ? -29.115 -2.361 22.279 1.00 91.50 181 HIS A CA 1
ATOM 1396 C C . HIS A 1 181 ? -29.454 -3.779 21.816 1.00 91.50 181 HIS A C 1
ATOM 1398 O O . HIS A 1 181 ? -28.609 -4.671 21.888 1.00 91.50 181 HIS A O 1
ATOM 1404 N N . ILE A 1 182 ? -30.699 -4.002 21.398 1.00 88.75 182 ILE A N 1
ATOM 1405 C CA . ILE A 1 182 ? -31.235 -5.329 21.067 1.00 88.75 182 ILE A CA 1
ATOM 1406 C C . ILE A 1 182 ? -30.441 -5.990 19.923 1.00 88.75 182 ILE A C 1
ATOM 1408 O O . ILE A 1 182 ? -30.068 -7.152 20.089 1.00 88.75 182 ILE A O 1
ATOM 1412 N N . PRO A 1 183 ? -30.090 -5.286 18.823 1.00 87.56 183 PRO A N 1
ATOM 1413 C CA . PRO A 1 183 ? -29.363 -5.900 17.710 1.00 87.56 183 PRO A CA 1
ATOM 1414 C C . PRO A 1 183 ? -27.936 -6.350 18.051 1.00 87.56 183 PRO A C 1
ATOM 1416 O O . PRO A 1 183 ? -27.475 -7.366 17.542 1.00 87.56 183 PRO A O 1
ATOM 1419 N N . THR A 1 184 ? -27.214 -5.601 18.895 1.00 85.06 184 THR A N 1
ATOM 1420 C CA . THR A 1 184 ? -25.803 -5.909 19.224 1.00 85.06 184 THR A CA 1
ATOM 1421 C C . THR A 1 184 ? -25.636 -6.629 20.559 1.00 85.06 184 THR A C 1
ATOM 1423 O O . THR A 1 184 ? -24.548 -7.111 20.857 1.00 85.06 184 THR A O 1
ATOM 1426 N N . GLY A 1 185 ? -26.674 -6.667 21.397 1.00 86.50 185 GLY A N 1
ATOM 1427 C CA . GLY A 1 185 ? -26.607 -7.192 22.761 1.00 86.50 185 GLY A CA 1
ATOM 1428 C C . GLY A 1 185 ? -25.759 -6.350 23.723 1.00 86.50 185 GLY A C 1
ATOM 1429 O O . GLY A 1 185 ? -25.539 -6.764 24.861 1.00 86.50 185 GLY A O 1
ATOM 1430 N N . ILE A 1 186 ? -25.269 -5.175 23.305 1.00 88.56 186 ILE A N 1
ATOM 1431 C CA . ILE A 1 186 ? -24.409 -4.321 24.132 1.00 88.56 186 ILE A CA 1
ATOM 1432 C C . ILE A 1 186 ? -25.260 -3.612 25.183 1.00 88.56 186 ILE A C 1
ATOM 1434 O O . ILE A 1 186 ? -26.266 -2.969 24.877 1.00 88.56 186 ILE A O 1
ATOM 1438 N N . ILE A 1 187 ? -24.815 -3.706 26.434 1.00 90.56 187 ILE A N 1
ATOM 1439 C CA . ILE A 1 187 ? -25.494 -3.127 27.590 1.00 90.56 187 ILE A CA 1
ATOM 1440 C C . ILE A 1 187 ? -24.655 -1.968 28.129 1.00 90.56 187 ILE A C 1
ATOM 1442 O O . ILE A 1 187 ? -23.446 -2.103 28.333 1.00 90.56 187 ILE A O 1
ATOM 1446 N N . ALA A 1 188 ? -25.293 -0.837 28.415 1.00 90.25 188 ALA A N 1
ATOM 1447 C CA . ALA A 1 188 ? -24.718 0.289 29.140 1.00 90.25 188 ALA A CA 1
ATOM 1448 C C . ALA A 1 188 ? -25.594 0.621 30.351 1.00 90.25 188 ALA A C 1
ATOM 1450 O O . ALA A 1 188 ? -26.817 0.547 30.280 1.00 90.25 188 ALA A O 1
ATOM 1451 N N . GLN A 1 189 ? -24.986 0.989 31.477 1.00 90.44 189 GLN A N 1
ATOM 1452 C CA . GLN A 1 189 ? -25.726 1.387 32.676 1.00 90.44 189 GLN A CA 1
ATOM 1453 C C . GLN A 1 189 ? -25.098 2.624 33.311 1.00 90.44 189 GLN A C 1
ATOM 1455 O O . GLN A 1 189 ? -23.875 2.764 33.311 1.00 90.44 189 GLN A O 1
ATOM 1460 N N . CYS A 1 190 ? -25.930 3.510 33.854 1.00 88.62 190 CYS A N 1
ATOM 1461 C CA . CYS A 1 190 ? -25.490 4.710 34.555 1.00 88.62 190 CYS A CA 1
ATOM 1462 C C . CYS A 1 190 ? -26.339 4.949 35.810 1.00 88.62 190 CYS A C 1
ATOM 1464 O O . CYS A 1 190 ? -27.565 4.822 35.780 1.00 88.62 190 CYS A O 1
ATOM 1466 N N . GLN A 1 191 ? -25.665 5.287 36.910 1.00 87.38 191 GLN A N 1
ATOM 1467 C CA . GLN A 1 191 ? -26.272 5.582 38.213 1.00 87.38 191 GLN A CA 1
ATOM 1468 C C . GLN A 1 191 ? -25.586 6.765 38.923 1.00 87.38 191 GLN A C 1
ATOM 1470 O O . GLN A 1 191 ? -25.676 6.888 40.141 1.00 87.38 191 GLN A O 1
ATOM 1475 N N . ASN A 1 192 ? -24.838 7.586 38.179 1.00 81.56 192 ASN A N 1
ATOM 1476 C CA . ASN A 1 192 ? -23.962 8.611 38.755 1.00 81.56 192 ASN A CA 1
ATOM 1477 C C . ASN A 1 192 ? -24.745 9.834 39.244 1.00 81.56 192 ASN A C 1
ATOM 1479 O O . ASN A 1 192 ? -24.369 10.441 40.242 1.00 81.56 192 ASN A O 1
ATOM 1483 N N . GLU A 1 193 ? -25.834 10.177 38.557 1.00 84.12 193 GLU A N 1
ATOM 1484 C CA . GLU A 1 193 ? -26.647 11.349 38.864 1.00 84.12 193 GLU A CA 1
ATOM 1485 C C . GLU A 1 193 ? -27.900 10.985 39.662 1.00 84.12 193 GLU A C 1
ATOM 1487 O O . GLU A 1 193 ? -28.409 9.861 39.618 1.00 84.12 193 GLU A O 1
ATOM 1492 N N . ARG A 1 194 ? -28.457 11.970 40.374 1.00 80.75 194 ARG A N 1
ATOM 1493 C CA . ARG A 1 194 ? -29.745 11.808 41.073 1.00 80.75 194 ARG A CA 1
ATOM 1494 C C . ARG A 1 194 ? -30.933 11.777 40.106 1.00 80.75 194 ARG A C 1
ATOM 1496 O O . ARG A 1 194 ? -31.977 11.226 40.444 1.00 80.75 194 ARG A O 1
ATOM 1503 N N . SER A 1 195 ? -30.784 12.367 38.917 1.00 85.12 195 SER A N 1
ATOM 1504 C CA . SER A 1 195 ? -31.834 12.451 37.899 1.00 85.12 195 SER A CA 1
ATOM 1505 C C . SER A 1 195 ? -31.796 11.263 36.938 1.00 85.12 195 SER A C 1
ATOM 1507 O O . SER A 1 195 ? -30.791 11.016 36.270 1.00 85.12 195 SER A O 1
ATOM 1509 N N . GLN A 1 196 ? -32.937 10.584 36.794 1.00 86.25 196 GLN A N 1
ATOM 1510 C CA . GLN A 1 196 ? -33.134 9.505 35.822 1.00 86.25 196 GLN A CA 1
ATOM 1511 C C . GLN A 1 196 ? -32.853 9.969 34.383 1.00 86.25 196 GLN A C 1
ATOM 1513 O O . GLN A 1 196 ? -32.237 9.244 33.605 1.00 86.25 196 GLN A O 1
ATOM 1518 N N . TYR A 1 197 ? -33.275 11.186 34.021 1.00 87.75 197 TYR A N 1
ATOM 1519 C CA . TYR A 1 197 ? -33.082 11.729 32.673 1.00 87.75 197 TYR A CA 1
ATOM 1520 C C . TYR A 1 197 ? -31.596 11.916 32.341 1.00 87.75 197 TYR A C 1
ATOM 1522 O O . TYR A 1 197 ? -31.143 11.523 31.266 1.00 87.75 197 TYR A O 1
ATOM 1530 N N . GLN A 1 198 ? -30.821 12.446 33.292 1.00 86.25 198 GLN A N 1
ATOM 1531 C CA . GLN A 1 198 ? -29.374 12.615 33.132 1.00 86.25 198 GLN A CA 1
ATOM 1532 C C . GLN A 1 198 ? -28.661 11.259 33.050 1.00 86.25 198 GLN A C 1
ATOM 1534 O O . GLN A 1 198 ? -27.821 11.063 32.171 1.00 86.25 198 GLN A O 1
ATOM 1539 N N . ASN A 1 199 ? -29.062 10.287 33.877 1.00 87.44 199 ASN A N 1
ATOM 1540 C CA . ASN A 1 199 ? -28.544 8.920 33.791 1.00 87.44 199 ASN A CA 1
ATOM 1541 C C . ASN A 1 199 ? -28.895 8.248 32.453 1.00 87.44 199 ASN A C 1
ATOM 1543 O O . ASN A 1 199 ? -28.044 7.568 31.884 1.00 87.44 199 ASN A O 1
ATOM 1547 N N . LYS A 1 200 ? -30.097 8.474 31.899 1.00 87.81 200 LYS A N 1
ATOM 1548 C CA . LYS A 1 200 ? -30.489 7.982 30.565 1.00 87.81 200 LYS A CA 1
ATOM 1549 C C . LYS A 1 200 ? -29.607 8.581 29.466 1.00 87.81 200 LYS A C 1
ATOM 1551 O O . LYS A 1 200 ? -29.097 7.834 28.634 1.00 87.81 200 LYS A O 1
ATOM 1556 N N . GLN A 1 201 ? -29.390 9.897 29.463 1.00 87.88 201 GLN A N 1
ATOM 1557 C CA . GLN A 1 201 ? -28.522 10.547 28.471 1.00 87.88 201 GLN A CA 1
ATOM 1558 C C . GLN A 1 201 ? -27.074 10.055 28.559 1.00 87.88 201 GLN A C 1
ATOM 1560 O O . GLN A 1 201 ? -26.450 9.763 27.538 1.00 87.88 201 GLN A O 1
ATOM 1565 N N . MET A 1 202 ? -26.546 9.913 29.776 1.00 86.19 202 MET A N 1
ATOM 1566 C CA . MET A 1 202 ? -25.188 9.418 29.982 1.00 86.19 202 MET A CA 1
ATOM 1567 C C . MET A 1 202 ? -25.057 7.944 29.576 1.00 86.19 202 MET A C 1
ATOM 1569 O O . MET A 1 202 ? -24.095 7.575 28.905 1.00 86.19 202 MET A O 1
ATOM 1573 N N . ALA A 1 203 ? -26.048 7.108 29.900 1.00 87.62 203 ALA A N 1
ATOM 1574 C CA . ALA A 1 203 ? -26.096 5.718 29.455 1.00 87.62 203 ALA A CA 1
ATOM 1575 C C . ALA A 1 203 ? -26.168 5.604 27.922 1.00 87.62 203 ALA A C 1
ATOM 1577 O O . ALA A 1 203 ? -25.465 4.769 27.361 1.00 87.62 203 ALA A O 1
ATOM 1578 N N . LEU A 1 204 ? -26.929 6.469 27.235 1.00 88.12 204 LEU A N 1
ATOM 1579 C CA . LEU A 1 204 ? -26.951 6.540 25.766 1.00 88.12 204 LEU A CA 1
ATOM 1580 C C . LEU A 1 204 ? -25.590 6.937 25.188 1.00 88.12 204 LEU A C 1
ATOM 1582 O O . LEU A 1 204 ? -25.150 6.353 24.201 1.00 88.12 204 LEU A O 1
ATOM 1586 N N . LYS A 1 205 ? -24.900 7.902 25.807 1.00 86.19 205 LYS A N 1
ATOM 1587 C CA . LYS A 1 205 ? -23.556 8.318 25.382 1.00 86.19 205 LYS A CA 1
ATOM 1588 C C . LYS A 1 205 ? -22.542 7.179 25.528 1.00 86.19 205 LYS A C 1
ATOM 1590 O O . LYS A 1 205 ? -21.764 6.934 24.611 1.00 86.19 205 LYS A O 1
ATOM 1595 N N . ILE A 1 206 ? -22.589 6.450 26.646 1.00 86.25 206 ILE A N 1
ATOM 1596 C CA . ILE A 1 206 ? -21.746 5.268 26.887 1.00 86.25 206 ILE A CA 1
ATOM 1597 C C . ILE A 1 206 ? -22.096 4.144 25.905 1.00 86.25 206 ILE A C 1
ATOM 1599 O O . ILE A 1 206 ? -21.198 3.491 25.381 1.00 86.25 206 ILE A O 1
ATOM 1603 N N . LEU A 1 207 ? -23.384 3.925 25.630 1.00 87.81 207 LEU A N 1
ATOM 1604 C CA . LEU A 1 207 ? -23.839 2.918 24.675 1.00 87.81 207 LEU A CA 1
ATOM 1605 C C . LEU A 1 207 ? -23.323 3.217 23.264 1.00 87.81 207 LEU A C 1
ATOM 1607 O O . LEU A 1 207 ? -22.755 2.328 22.638 1.00 87.81 207 LEU A O 1
ATOM 1611 N N . LYS A 1 208 ? -23.448 4.469 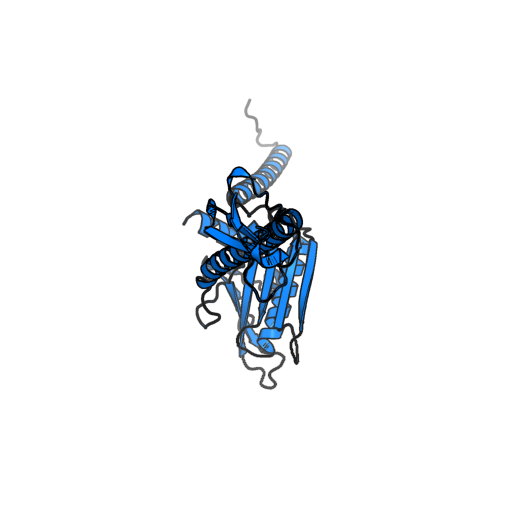22.801 1.00 86.12 208 LYS A N 1
ATOM 1612 C CA . LYS A 1 208 ? -22.887 4.923 21.520 1.00 86.12 208 LYS A CA 1
ATOM 1613 C C . LYS A 1 208 ? -21.384 4.669 21.442 1.00 86.12 208 LYS A C 1
ATOM 1615 O O . LYS A 1 208 ? -20.923 4.100 20.461 1.00 86.12 208 LYS A O 1
ATOM 1620 N N . ALA A 1 209 ? -20.639 5.023 22.491 1.00 83.62 209 ALA A N 1
ATOM 1621 C CA . ALA A 1 209 ? -19.196 4.794 22.541 1.00 83.62 209 ALA A CA 1
ATOM 1622 C C . ALA A 1 209 ? -18.832 3.298 22.477 1.00 83.62 209 ALA A C 1
ATOM 1624 O O . ALA A 1 209 ? -17.933 2.923 21.734 1.00 83.62 209 ALA A O 1
ATOM 1625 N N . ARG A 1 210 ? -19.561 2.431 23.194 1.00 84.50 210 ARG A N 1
ATOM 1626 C CA . ARG A 1 210 ? -19.332 0.973 23.170 1.00 84.50 210 ARG A CA 1
ATOM 1627 C C . ARG A 1 210 ? -19.703 0.329 21.837 1.00 84.50 210 ARG A C 1
ATOM 1629 O O . ARG A 1 210 ? -19.011 -0.576 21.390 1.00 84.50 210 ARG A O 1
ATOM 1636 N N . ILE A 1 211 ? -20.794 0.770 21.209 1.00 85.81 211 ILE A N 1
ATOM 1637 C CA . ILE A 1 211 ? -21.180 0.304 19.870 1.00 85.81 211 ILE A CA 1
ATOM 1638 C C . ILE A 1 211 ? -20.113 0.715 18.854 1.00 85.81 211 ILE A C 1
ATOM 1640 O O . ILE A 1 211 ? -19.713 -0.110 18.038 1.00 85.81 211 ILE A O 1
ATOM 1644 N N . TYR A 1 212 ? -19.620 1.952 18.942 1.00 82.88 212 TYR A N 1
ATOM 1645 C CA . TYR A 1 212 ? -18.530 2.440 18.103 1.00 82.88 212 TYR A CA 1
ATOM 1646 C C . TYR A 1 212 ? -17.262 1.596 18.274 1.00 82.88 212 TYR A C 1
ATOM 1648 O O . TYR A 1 212 ? -16.709 1.116 17.291 1.00 82.88 212 TYR A O 1
ATOM 1656 N N . GLU A 1 213 ? -16.840 1.351 19.514 1.00 81.00 213 GLU A N 1
ATOM 1657 C CA . GLU A 1 213 ? -15.670 0.521 19.816 1.00 81.00 213 GLU A CA 1
ATOM 1658 C C . GLU A 1 213 ? -15.827 -0.908 19.272 1.00 81.00 213 GLU A C 1
ATOM 1660 O O . GLU A 1 213 ? -14.911 -1.433 18.647 1.00 81.00 213 GLU A O 1
ATOM 1665 N N . ALA A 1 214 ? -17.008 -1.515 19.419 1.00 82.75 214 ALA A N 1
ATOM 1666 C CA . ALA A 1 214 ? -17.285 -2.847 18.883 1.00 82.75 214 ALA A CA 1
ATOM 1667 C C . ALA A 1 214 ? -17.285 -2.887 17.343 1.00 82.75 214 ALA A C 1
ATOM 1669 O O . ALA A 1 214 ? -16.790 -3.845 16.752 1.00 82.75 214 ALA A O 1
ATOM 1670 N N . GLN A 1 215 ? -17.822 -1.857 16.681 1.00 81.38 215 GLN A N 1
ATOM 1671 C CA . GLN A 1 215 ? -17.776 -1.737 15.220 1.00 81.38 215 GLN A CA 1
ATOM 1672 C C . GLN A 1 215 ? -16.343 -1.543 14.715 1.00 81.38 215 GLN A C 1
ATOM 1674 O O . GLN A 1 215 ? -15.965 -2.176 13.731 1.00 81.38 215 GLN A O 1
ATOM 1679 N N . GLN A 1 216 ? -15.548 -0.716 15.398 1.00 76.88 216 GLN A N 1
ATOM 1680 C CA . GLN A 1 216 ? -14.130 -0.524 15.093 1.00 76.88 216 GLN A CA 1
ATOM 1681 C C . GLN A 1 216 ? -13.344 -1.823 15.281 1.00 76.88 216 GLN A C 1
ATOM 1683 O O . GLN A 1 216 ? -12.647 -2.235 14.364 1.00 76.88 216 GLN A O 1
ATOM 1688 N N . ALA A 1 217 ? -13.529 -2.527 16.402 1.00 76.06 217 ALA A N 1
ATOM 1689 C CA . ALA A 1 217 ? -12.870 -3.807 16.652 1.00 76.06 217 ALA A CA 1
ATOM 1690 C C . ALA A 1 217 ? -13.228 -4.857 15.590 1.00 76.06 217 ALA A C 1
ATOM 1692 O O . ALA A 1 217 ? -12.349 -5.549 15.086 1.00 76.06 217 ALA A O 1
ATOM 1693 N N . LYS A 1 218 ? -14.503 -4.936 15.187 1.00 80.25 218 LYS A N 1
ATOM 1694 C CA . LYS A 1 218 ? -14.942 -5.856 14.132 1.00 80.25 218 LYS A CA 1
ATOM 1695 C C . LYS A 1 218 ? -14.326 -5.507 12.773 1.00 80.25 218 LYS A C 1
ATOM 1697 O O . LYS A 1 218 ? -13.877 -6.400 12.063 1.00 80.25 218 LYS A O 1
ATOM 1702 N N . LYS A 1 219 ? -14.264 -4.220 12.421 1.00 73.88 219 LYS A N 1
ATOM 1703 C CA . LYS A 1 219 ? -13.581 -3.755 11.202 1.00 73.88 219 LYS A CA 1
ATOM 1704 C C . LYS A 1 219 ? -12.091 -4.055 11.243 1.00 73.88 219 LYS A C 1
ATOM 1706 O O . LYS A 1 219 ? -11.538 -4.515 10.252 1.00 73.88 219 LYS A O 1
ATOM 1711 N N . GLU A 1 220 ? -11.449 -3.826 12.381 1.00 72.00 220 GLU A N 1
ATOM 1712 C CA . GLU A 1 220 ? -10.039 -4.137 12.577 1.00 72.00 220 GLU A CA 1
ATOM 1713 C C . GLU A 1 220 ? -9.788 -5.645 12.463 1.00 72.00 220 GLU A C 1
ATOM 1715 O O . GLU A 1 220 ? -8.799 -6.045 11.863 1.00 72.00 220 GLU A O 1
ATOM 1720 N N . GLU A 1 221 ? -10.689 -6.492 12.965 1.00 74.81 221 GLU A N 1
ATOM 1721 C CA . GLU A 1 221 ? -10.639 -7.943 12.766 1.00 74.81 221 GLU A CA 1
ATOM 1722 C C . GLU A 1 221 ? -10.839 -8.341 11.301 1.00 74.81 221 GLU A C 1
ATOM 1724 O O . GLU A 1 221 ? -10.081 -9.165 10.798 1.00 74.81 221 GLU A O 1
ATOM 1729 N N . GLU A 1 222 ? -11.803 -7.753 10.589 1.00 73.75 222 GLU A N 1
ATOM 1730 C CA . GLU A 1 222 ? -12.016 -7.999 9.155 1.00 73.75 222 GLU A CA 1
ATOM 1731 C C . GLU A 1 222 ? -10.799 -7.565 8.322 1.00 73.75 222 GLU A C 1
ATOM 1733 O O . GLU A 1 222 ? -10.361 -8.291 7.425 1.00 73.75 222 GLU A O 1
ATOM 1738 N N . LEU A 1 223 ? -10.204 -6.414 8.647 1.00 66.38 223 LEU A N 1
ATOM 1739 C CA . LEU A 1 223 ? -8.951 -5.941 8.057 1.00 66.38 223 LEU A CA 1
ATOM 1740 C C . LEU A 1 223 ? -7.792 -6.877 8.407 1.00 66.38 223 LEU A C 1
ATOM 1742 O O . LEU A 1 223 ? -7.057 -7.281 7.513 1.00 66.38 223 LEU A O 1
ATOM 1746 N N . LYS A 1 224 ? -7.662 -7.298 9.670 1.00 66.38 224 LYS A N 1
ATOM 1747 C CA . LYS A 1 224 ? -6.638 -8.250 10.125 1.00 66.38 224 LYS A CA 1
ATOM 1748 C C . LYS A 1 224 ? -6.790 -9.620 9.484 1.00 66.38 224 LYS A C 1
ATOM 1750 O O . LYS A 1 224 ? -5.778 -10.254 9.224 1.00 66.38 224 LYS A O 1
ATOM 1755 N N . GLN A 1 225 ? -8.004 -10.086 9.208 1.00 66.94 225 GLN A N 1
ATOM 1756 C CA . GLN A 1 225 ? -8.235 -11.332 8.476 1.00 66.94 225 GLN A CA 1
ATOM 1757 C C . GLN A 1 225 ? -7.795 -11.191 7.017 1.00 66.94 225 GLN A C 1
ATOM 1759 O O . GLN A 1 225 ? -7.002 -12.009 6.553 1.00 66.94 225 GLN A O 1
ATOM 1764 N N . LYS A 1 226 ? -8.198 -10.107 6.337 1.00 62.91 226 LYS A N 1
ATOM 1765 C CA . LYS A 1 226 ? -7.707 -9.765 4.984 1.00 62.91 226 LYS A CA 1
ATOM 1766 C C . LYS A 1 226 ? -6.186 -9.591 4.940 1.00 62.91 226 LYS A C 1
ATOM 1768 O O . LYS A 1 226 ? -5.548 -9.857 3.922 1.00 62.91 226 LYS A O 1
ATOM 1773 N N . ASP A 1 227 ? -5.604 -9.151 6.046 1.00 60.00 227 ASP A N 1
ATOM 1774 C CA . ASP A 1 227 ? -4.168 -8.989 6.206 1.00 60.00 227 ASP A CA 1
ATOM 1775 C C . ASP A 1 227 ? -3.454 -10.256 6.671 1.00 60.00 227 ASP A C 1
ATOM 1777 O O . ASP A 1 227 ? -2.268 -10.391 6.405 1.00 60.00 227 ASP A O 1
ATOM 1781 N N . SER A 1 228 ? -4.131 -11.217 7.297 1.00 51.38 228 SER A N 1
ATOM 1782 C CA . SER A 1 228 ? -3.530 -12.500 7.685 1.00 51.38 228 SER A CA 1
ATOM 1783 C C . SER A 1 228 ? -3.217 -13.388 6.479 1.00 51.38 228 SER A C 1
ATOM 1785 O O . SER A 1 228 ? -2.302 -14.206 6.545 1.00 51.38 228 SER A O 1
ATOM 1787 N N . ASP A 1 229 ? -3.887 -13.141 5.348 1.00 55.31 229 ASP A N 1
ATOM 1788 C CA . ASP A 1 229 ? -3.524 -13.682 4.035 1.00 55.31 229 ASP A CA 1
ATOM 1789 C C . ASP A 1 229 ? -2.257 -13.029 3.446 1.00 55.31 229 ASP A C 1
ATOM 1791 O O . ASP A 1 229 ? -1.722 -13.502 2.435 1.00 55.31 229 ASP A O 1
ATOM 1795 N N . LYS A 1 230 ? -1.724 -11.954 4.056 1.00 55.12 230 LYS A N 1
ATOM 1796 C CA . LYS A 1 230 ? -0.416 -11.412 3.671 1.00 55.12 230 LYS A CA 1
ATOM 1797 C C . LYS A 1 230 ? 0.640 -12.468 3.978 1.00 55.12 230 LYS A C 1
ATOM 1799 O O . LYS A 1 230 ? 0.927 -12.800 5.129 1.00 55.12 230 LYS A O 1
ATOM 1804 N N . LYS A 1 231 ? 1.273 -12.968 2.917 1.00 58.03 231 LYS A N 1
ATOM 1805 C CA . LYS A 1 231 ? 2.489 -13.772 3.038 1.00 58.03 231 LYS A CA 1
ATOM 1806 C C . LYS A 1 231 ? 3.511 -12.977 3.851 1.00 58.03 231 LYS A C 1
ATOM 1808 O O . LYS A 1 231 ? 3.724 -11.793 3.593 1.00 58.03 231 LYS A O 1
ATOM 1813 N N . ARG A 1 232 ? 4.132 -13.637 4.833 1.00 58.78 232 ARG A N 1
ATOM 1814 C CA . ARG A 1 232 ? 5.219 -13.053 5.631 1.00 58.78 232 ARG A CA 1
ATOM 1815 C C . ARG A 1 232 ? 6.286 -12.476 4.706 1.00 58.78 232 ARG A C 1
ATOM 1817 O O . ARG A 1 232 ? 6.513 -13.033 3.634 1.00 58.78 232 ARG A O 1
ATOM 1824 N N . ILE A 1 233 ? 6.958 -11.410 5.146 1.00 61.19 233 ILE A N 1
ATOM 1825 C CA . ILE A 1 233 ? 8.115 -10.803 4.465 1.00 61.19 233 ILE A CA 1
ATOM 1826 C C . ILE A 1 233 ? 9.319 -11.749 4.596 1.00 61.19 233 ILE A C 1
ATOM 1828 O O . ILE A 1 233 ? 10.302 -11.481 5.281 1.00 61.19 233 ILE A O 1
ATOM 1832 N N . GLU A 1 234 ? 9.196 -12.916 3.984 1.00 61.47 234 GLU A N 1
ATOM 1833 C CA . GLU A 1 234 ? 10.166 -13.996 3.987 1.00 61.47 234 GLU A CA 1
ATOM 1834 C C . GLU A 1 234 ? 10.564 -14.307 2.544 1.00 61.47 234 GLU A C 1
ATOM 1836 O O . GLU A 1 234 ? 9.848 -14.014 1.579 1.00 61.47 234 GLU A O 1
ATOM 1841 N N . TRP A 1 235 ? 11.741 -14.901 2.389 1.00 57.28 235 TRP A N 1
ATOM 1842 C CA . TRP A 1 235 ? 12.264 -15.315 1.095 1.00 57.28 235 TRP A CA 1
ATOM 1843 C C . TRP A 1 235 ? 11.270 -16.244 0.374 1.00 57.28 235 TRP A C 1
ATOM 1845 O O . TRP A 1 235 ? 10.896 -17.281 0.913 1.00 57.28 235 TRP A O 1
ATOM 1855 N N . GLY A 1 236 ? 10.845 -15.887 -0.844 1.00 63.56 236 GLY A N 1
ATOM 1856 C CA . GLY A 1 236 ? 9.848 -16.639 -1.624 1.00 63.56 236 GLY A CA 1
ATOM 1857 C C . GLY A 1 236 ? 8.436 -16.036 -1.626 1.00 63.56 236 GLY A C 1
ATOM 1858 O O . GLY A 1 236 ? 7.577 -16.504 -2.370 1.00 63.56 236 GLY A O 1
ATOM 1859 N N . SER A 1 237 ? 8.190 -14.982 -0.844 1.00 78.69 237 SER A N 1
ATOM 1860 C CA . SER A 1 237 ? 6.919 -14.237 -0.835 1.00 78.69 237 SER A CA 1
ATOM 1861 C C . SER A 1 237 ? 6.859 -13.083 -1.845 1.00 78.69 237 SER A C 1
ATOM 1863 O O . SER A 1 237 ? 5.821 -12.430 -1.964 1.00 78.69 237 SER A O 1
ATOM 1865 N N . GLN A 1 238 ? 7.956 -12.813 -2.561 1.00 86.31 238 GLN A N 1
ATOM 1866 C CA . GLN A 1 238 ? 8.061 -11.640 -3.421 1.00 86.31 238 GLN A CA 1
ATOM 1867 C C . GLN A 1 238 ? 7.127 -11.707 -4.629 1.00 86.31 238 GLN A C 1
ATOM 1869 O O . GLN A 1 238 ? 7.086 -12.704 -5.349 1.00 86.31 238 GLN A O 1
ATOM 1874 N N . ILE A 1 239 ? 6.433 -10.601 -4.881 1.00 90.75 239 ILE A N 1
ATOM 1875 C CA . ILE A 1 239 ? 5.612 -10.429 -6.077 1.00 90.75 239 ILE A CA 1
ATOM 1876 C C . ILE A 1 239 ? 6.464 -9.977 -7.260 1.00 90.75 239 ILE A C 1
ATOM 1878 O O . ILE A 1 239 ? 6.284 -10.468 -8.365 1.00 90.75 239 ILE A O 1
ATOM 1882 N N . ARG A 1 240 ? 7.466 -9.121 -7.023 1.00 93.50 240 ARG A N 1
ATOM 1883 C CA . ARG A 1 240 ? 8.327 -8.570 -8.072 1.00 93.50 240 ARG A CA 1
ATOM 1884 C C . ARG A 1 240 ? 9.781 -8.532 -7.633 1.00 93.50 240 ARG A C 1
ATOM 1886 O O . ARG A 1 240 ? 10.094 -8.274 -6.468 1.00 93.50 240 ARG A O 1
ATOM 1893 N N . SER A 1 241 ? 10.683 -8.829 -8.560 1.00 94.06 241 SER A N 1
ATOM 1894 C CA . SER A 1 241 ? 12.129 -8.745 -8.360 1.00 94.06 241 SER A CA 1
ATOM 1895 C C . SER A 1 241 ? 12.747 -7.723 -9.299 1.00 94.06 241 SER A C 1
ATOM 1897 O O . SER A 1 241 ? 12.559 -7.804 -10.506 1.00 94.06 241 SER A O 1
ATOM 1899 N N . TYR A 1 242 ? 13.517 -6.808 -8.723 1.00 95.25 242 TYR A N 1
ATOM 1900 C CA . TYR A 1 242 ? 14.276 -5.762 -9.390 1.00 95.25 242 TYR A CA 1
ATOM 1901 C C . TYR A 1 242 ? 15.753 -6.140 -9.292 1.00 95.25 242 TYR A C 1
ATOM 1903 O O . TYR A 1 242 ? 16.381 -5.986 -8.243 1.00 95.25 242 TYR A O 1
ATOM 1911 N N . VAL A 1 243 ? 16.302 -6.701 -10.361 1.00 94.38 243 VAL A N 1
ATOM 1912 C CA . VAL A 1 243 ? 17.720 -7.052 -10.457 1.00 94.38 243 VAL A CA 1
ATOM 1913 C C . VAL A 1 243 ? 18.418 -5.939 -11.227 1.00 94.38 243 VAL A C 1
ATOM 1915 O O . VAL A 1 243 ? 18.064 -5.667 -12.367 1.00 94.38 243 VAL A O 1
ATOM 1918 N N . LEU A 1 244 ? 19.378 -5.271 -10.586 1.00 92.81 244 LEU A N 1
ATOM 1919 C CA . LEU A 1 244 ? 20.200 -4.212 -11.196 1.00 92.81 244 LEU A CA 1
ATOM 1920 C C . LEU A 1 244 ? 21.644 -4.669 -11.453 1.00 92.81 244 LEU A C 1
ATOM 1922 O O . LEU A 1 244 ? 22.433 -3.967 -12.075 1.00 92.81 244 LEU A O 1
ATOM 1926 N N . HIS A 1 245 ? 22.030 -5.828 -10.915 1.00 89.62 245 HIS A N 1
ATOM 1927 C CA . HIS A 1 245 ? 23.339 -6.430 -11.143 1.00 89.62 245 HIS A CA 1
ATOM 1928 C C . HIS A 1 245 ? 23.251 -7.958 -10.983 1.00 89.62 245 HIS A C 1
ATOM 1930 O O . HIS A 1 245 ? 22.706 -8.429 -9.976 1.00 89.62 245 HIS A O 1
ATOM 1936 N N . PRO A 1 246 ? 23.819 -8.768 -11.899 1.00 84.88 246 PRO A N 1
ATOM 1937 C CA . PRO A 1 246 ? 24.751 -8.404 -12.980 1.00 84.88 246 PRO A CA 1
ATOM 1938 C C . PRO A 1 246 ? 24.091 -7.920 -14.280 1.00 84.88 246 PRO A C 1
ATOM 1940 O O . PRO A 1 246 ? 24.783 -7.445 -15.171 1.00 84.88 246 PRO A O 1
ATOM 1943 N N . TYR A 1 247 ? 22.773 -8.037 -14.385 1.00 90.38 247 TYR A N 1
ATOM 1944 C CA . TYR A 1 247 ? 21.968 -7.545 -15.499 1.00 90.38 247 TYR A CA 1
ATOM 1945 C C . TYR A 1 247 ? 20.813 -6.705 -14.953 1.00 90.38 247 TYR A C 1
ATOM 1947 O O . TYR A 1 247 ? 20.442 -6.854 -13.787 1.00 90.38 247 TYR A O 1
ATOM 1955 N N . ASN A 1 248 ? 20.254 -5.846 -15.802 1.00 92.19 248 ASN A N 1
ATOM 1956 C CA . ASN A 1 248 ? 19.052 -5.081 -15.500 1.00 92.19 248 ASN A CA 1
ATOM 1957 C C . ASN A 1 248 ? 17.830 -5.890 -15.932 1.00 92.19 248 ASN A C 1
ATOM 1959 O O . ASN A 1 248 ? 17.663 -6.173 -17.116 1.00 92.19 248 ASN A O 1
ATOM 1963 N N . LEU A 1 249 ? 17.016 -6.302 -14.965 1.00 94.06 249 LEU A N 1
ATOM 1964 C CA . LEU A 1 249 ? 15.774 -7.025 -15.209 1.00 94.06 249 LEU A CA 1
ATOM 1965 C C . LEU A 1 249 ? 14.791 -6.753 -14.077 1.00 94.06 249 LEU A C 1
ATOM 1967 O O . LEU A 1 249 ? 15.115 -6.944 -12.902 1.00 94.06 249 LEU A O 1
ATOM 1971 N N . VAL A 1 250 ? 13.574 -6.368 -14.435 1.00 95.38 250 VAL A N 1
ATOM 1972 C CA . VAL A 1 250 ? 12.440 -6.358 -13.516 1.00 95.38 250 VAL A CA 1
ATOM 1973 C C . VAL A 1 250 ? 11.479 -7.452 -13.944 1.00 95.38 250 VAL A C 1
ATOM 1975 O O . VAL A 1 250 ? 11.031 -7.445 -15.084 1.00 95.38 250 VAL A O 1
ATOM 1978 N N . LYS A 1 251 ? 11.169 -8.379 -13.037 1.00 94.69 251 LYS A N 1
ATOM 1979 C CA . LYS A 1 251 ? 10.269 -9.507 -13.294 1.00 94.69 251 LYS A CA 1
ATOM 1980 C C . LYS A 1 251 ? 9.173 -9.589 -12.237 1.00 94.69 251 LYS A C 1
ATOM 1982 O O . LYS A 1 251 ? 9.485 -9.594 -11.041 1.00 94.69 251 LYS A O 1
ATOM 1987 N N . ASP A 1 252 ? 7.919 -9.691 -12.669 1.00 94.06 252 ASP A N 1
ATOM 1988 C CA . ASP A 1 252 ? 6.773 -10.026 -11.817 1.00 94.06 252 ASP A CA 1
ATOM 1989 C C . ASP A 1 252 ? 6.582 -11.550 -11.797 1.00 94.06 252 ASP A C 1
ATOM 1991 O O . ASP A 1 252 ? 6.467 -12.197 -12.833 1.00 94.06 252 ASP A O 1
ATOM 1995 N N . HIS A 1 253 ? 6.593 -12.146 -10.606 1.00 90.88 253 HIS A N 1
ATOM 1996 C CA . HIS A 1 253 ? 6.503 -13.600 -10.414 1.00 90.88 253 HIS A CA 1
ATOM 1997 C C . HIS A 1 253 ? 5.065 -14.119 -10.460 1.00 90.88 253 HIS A C 1
ATOM 1999 O O . HIS A 1 253 ? 4.853 -15.326 -10.391 1.00 90.88 253 HIS A O 1
ATOM 2005 N N . ARG A 1 254 ? 4.071 -13.227 -10.519 1.00 89.94 254 ARG A N 1
ATOM 2006 C CA . ARG A 1 254 ? 2.654 -13.610 -10.590 1.00 89.94 254 ARG A CA 1
ATOM 2007 C C . ARG A 1 254 ? 2.185 -13.746 -12.031 1.00 89.94 254 ARG A C 1
ATOM 2009 O O . ARG A 1 254 ? 1.416 -14.651 -12.327 1.00 89.94 254 ARG A O 1
ATOM 2016 N N . THR A 1 255 ? 2.633 -12.834 -12.890 1.00 90.81 255 THR A N 1
ATOM 2017 C CA . THR A 1 255 ? 2.237 -12.745 -14.304 1.00 90.81 255 THR A CA 1
ATOM 2018 C C . THR A 1 255 ? 3.324 -13.225 -15.261 1.00 90.81 255 THR A C 1
ATOM 2020 O O . THR A 1 255 ? 3.075 -13.298 -16.459 1.00 90.81 255 THR A O 1
ATOM 2023 N N . ASP A 1 256 ? 4.529 -13.510 -14.752 1.00 90.56 256 ASP A N 1
ATOM 2024 C CA . ASP A 1 256 ? 5.742 -13.810 -15.525 1.00 90.56 256 ASP A CA 1
ATOM 2025 C C . ASP A 1 256 ? 6.180 -12.703 -16.504 1.00 90.56 256 ASP A C 1
ATOM 2027 O O . ASP A 1 256 ? 7.119 -12.901 -17.275 1.00 90.56 256 ASP A O 1
ATOM 2031 N N . PHE A 1 257 ? 5.567 -11.516 -16.438 1.00 92.88 257 PHE A N 1
ATOM 2032 C CA . PHE A 1 257 ? 5.966 -10.362 -17.237 1.00 92.88 257 PHE A CA 1
ATOM 2033 C C . PHE A 1 257 ? 7.322 -9.817 -16.770 1.00 92.88 257 PHE A C 1
ATOM 2035 O O . PHE A 1 257 ? 7.569 -9.653 -15.567 1.00 92.88 257 PHE A O 1
ATOM 2042 N N . GLU A 1 258 ? 8.201 -9.518 -17.725 1.00 93.81 258 GLU A N 1
ATOM 2043 C CA . GLU A 1 258 ? 9.546 -9.024 -17.457 1.00 93.81 258 GLU A CA 1
ATOM 2044 C C . GLU A 1 258 ? 9.993 -7.941 -18.442 1.00 93.81 258 GLU A C 1
ATOM 2046 O O . GLU A 1 258 ? 9.682 -7.986 -19.630 1.00 93.81 258 GLU A O 1
ATOM 2051 N N . THR A 1 259 ? 10.772 -6.984 -17.933 1.00 93.81 259 THR A N 1
ATOM 2052 C CA . THR A 1 259 ? 11.297 -5.848 -18.698 1.00 93.81 259 THR A CA 1
ATOM 2053 C C . THR A 1 259 ? 12.772 -5.633 -18.369 1.00 93.81 259 THR A C 1
ATOM 2055 O O . THR A 1 259 ? 13.167 -5.621 -17.200 1.00 93.81 259 THR A O 1
ATOM 2058 N N . GLY A 1 260 ? 13.602 -5.445 -19.401 1.00 91.81 260 GLY A N 1
ATOM 2059 C CA . GLY A 1 260 ? 15.040 -5.167 -19.251 1.00 91.81 260 GLY A CA 1
ATOM 2060 C C . GLY A 1 260 ? 15.368 -3.718 -18.861 1.00 91.81 260 GLY A C 1
ATOM 2061 O O . GLY A 1 260 ? 16.445 -3.439 -18.336 1.00 91.81 260 GLY A O 1
ATOM 2062 N N . ASP A 1 261 ? 14.438 -2.789 -19.083 1.00 92.25 261 ASP A N 1
ATOM 2063 C CA . ASP A 1 261 ? 14.578 -1.381 -18.708 1.00 92.25 261 ASP A CA 1
ATOM 2064 C C . ASP A 1 261 ? 14.151 -1.145 -17.251 1.00 92.25 261 ASP A C 1
ATOM 2066 O O . ASP A 1 261 ? 13.030 -0.736 -16.949 1.00 92.25 261 ASP A O 1
ATOM 2070 N N . SER A 1 262 ? 15.059 -1.433 -16.318 1.00 90.81 262 SER A N 1
ATOM 2071 C CA . SER A 1 262 ? 14.816 -1.235 -14.887 1.00 90.81 262 SER A CA 1
ATOM 2072 C C . SER A 1 262 ? 14.727 0.239 -14.477 1.00 90.81 262 SER A C 1
ATOM 2074 O O . SER A 1 262 ? 14.105 0.542 -13.458 1.00 90.81 262 SER A O 1
ATOM 2076 N N . GLN A 1 263 ? 15.316 1.157 -15.251 1.00 91.44 263 GLN A N 1
ATOM 2077 C CA . GLN A 1 263 ? 15.286 2.589 -14.949 1.00 91.44 263 GLN A CA 1
ATOM 2078 C C . GLN A 1 263 ? 13.900 3.169 -15.206 1.00 91.44 263 GLN A C 1
ATOM 2080 O O . GLN A 1 263 ? 13.355 3.814 -14.313 1.00 91.44 263 GLN A O 1
ATOM 2085 N N . LYS A 1 264 ? 13.289 2.855 -16.358 1.00 92.81 264 LYS A N 1
ATOM 2086 C CA . LYS A 1 264 ? 11.911 3.269 -16.668 1.00 92.81 264 LYS A CA 1
ATOM 2087 C C . LYS A 1 264 ? 10.927 2.835 -15.578 1.00 92.81 264 LYS A C 1
ATOM 2089 O O . LYS A 1 264 ? 10.071 3.617 -15.171 1.00 92.81 264 LYS A O 1
ATOM 2094 N N . VAL A 1 265 ? 11.079 1.613 -15.063 1.00 93.50 265 VAL A N 1
ATOM 2095 C CA . VAL A 1 265 ? 10.214 1.089 -13.995 1.00 93.50 265 VAL A CA 1
ATOM 2096 C C . VAL A 1 265 ? 10.410 1.860 -12.690 1.00 93.50 265 VAL A C 1
ATOM 2098 O O . VAL A 1 265 ? 9.436 2.290 -12.080 1.00 93.50 265 VAL A O 1
ATOM 2101 N N . LEU A 1 266 ? 11.660 2.076 -12.265 1.00 93.00 266 LEU A N 1
ATOM 2102 C CA . LEU A 1 266 ? 11.970 2.832 -11.043 1.00 93.00 266 LEU A CA 1
ATOM 2103 C C . LEU A 1 266 ? 11.576 4.314 -11.128 1.00 93.00 266 LEU A C 1
ATOM 2105 O O . LEU A 1 266 ? 11.450 4.974 -10.095 1.00 93.00 266 LEU A O 1
ATOM 2109 N N . ASP A 1 267 ? 11.376 4.819 -12.342 1.00 93.56 267 ASP A N 1
ATOM 2110 C CA . ASP A 1 267 ? 10.935 6.180 -12.619 1.00 93.56 267 ASP A CA 1
ATOM 2111 C C . ASP A 1 267 ? 9.410 6.310 -12.774 1.00 93.56 267 ASP A C 1
ATOM 2113 O O . ASP A 1 267 ? 8.934 7.401 -13.074 1.00 93.56 267 ASP A O 1
ATOM 2117 N N . GLY A 1 268 ? 8.644 5.246 -12.501 1.00 90.25 268 GLY A N 1
ATOM 2118 C CA . GLY A 1 268 ? 7.177 5.278 -12.435 1.00 90.25 268 GLY A CA 1
ATOM 2119 C C . GLY A 1 268 ? 6.458 4.640 -13.627 1.00 90.25 268 GLY A C 1
ATOM 2120 O O . GLY A 1 268 ? 5.232 4.651 -13.657 1.00 90.25 268 GLY A O 1
ATOM 2121 N N . GLY A 1 269 ? 7.177 4.053 -14.591 1.00 91.62 269 GLY A N 1
ATOM 2122 C CA . GLY A 1 269 ? 6.586 3.298 -15.703 1.00 91.62 269 GLY A CA 1
ATOM 2123 C C . GLY A 1 269 ? 6.073 1.924 -15.265 1.00 91.62 269 GLY A C 1
ATOM 2124 O O . GLY A 1 269 ? 6.700 0.911 -15.575 1.00 91.62 269 GLY A O 1
ATOM 2125 N N . LEU A 1 270 ? 4.974 1.899 -14.506 1.00 92.06 270 LEU A N 1
ATOM 2126 C CA . LEU A 1 270 ? 4.385 0.688 -13.914 1.00 92.06 270 LEU A CA 1
ATOM 2127 C C . LEU A 1 270 ? 3.186 0.134 -14.697 1.00 92.06 270 LEU A C 1
ATOM 2129 O O . LEU A 1 270 ? 2.764 -0.987 -14.423 1.00 92.06 270 LEU A O 1
ATOM 2133 N N . ASP A 1 271 ? 2.670 0.879 -15.673 1.00 89.25 271 ASP A N 1
ATOM 2134 C CA . ASP A 1 271 ? 1.407 0.587 -16.366 1.00 89.25 271 ASP A CA 1
ATOM 2135 C C . ASP A 1 271 ? 1.369 -0.819 -16.966 1.00 89.25 271 ASP A C 1
ATOM 2137 O O . ASP A 1 271 ? 0.432 -1.570 -16.702 1.00 89.25 271 ASP A O 1
ATOM 2141 N N . ASP A 1 272 ? 2.442 -1.222 -17.653 1.00 90.44 272 ASP A N 1
ATOM 2142 C CA . ASP A 1 272 ? 2.564 -2.546 -18.274 1.00 90.44 272 ASP A CA 1
ATOM 2143 C C . ASP A 1 272 ? 2.428 -3.685 -17.237 1.00 90.44 272 ASP A C 1
ATOM 2145 O O . ASP A 1 272 ? 1.799 -4.717 -17.486 1.00 90.44 272 ASP A O 1
ATOM 2149 N N . PHE A 1 273 ? 2.990 -3.498 -16.035 1.00 91.75 273 PHE A N 1
ATOM 2150 C CA . PHE A 1 273 ? 2.895 -4.478 -14.948 1.00 91.75 273 PHE A CA 1
ATOM 2151 C C . PHE A 1 273 ? 1.494 -4.524 -14.340 1.00 91.75 273 PHE A C 1
ATOM 2153 O O . PHE A 1 273 ? 0.992 -5.609 -14.031 1.00 91.75 273 PHE A O 1
ATOM 2160 N N . ILE A 1 274 ? 0.877 -3.356 -14.152 1.00 91.00 274 ILE A N 1
ATOM 2161 C CA . ILE A 1 274 ? -0.473 -3.239 -13.602 1.00 91.00 274 ILE A CA 1
ATOM 2162 C C . ILE A 1 274 ? -1.465 -3.889 -14.567 1.00 91.00 274 ILE A C 1
ATOM 2164 O O . ILE A 1 274 ? -2.269 -4.719 -14.148 1.00 91.00 274 ILE A O 1
ATOM 2168 N N . GLU A 1 275 ? -1.369 -3.591 -15.861 1.00 88.12 275 GLU A N 1
ATOM 2169 C CA . GLU A 1 275 ? -2.226 -4.170 -16.892 1.00 88.12 275 GLU A CA 1
ATOM 2170 C C . GLU A 1 275 ? -2.095 -5.693 -16.962 1.00 88.12 275 GLU A C 1
ATOM 2172 O O . GLU A 1 275 ? -3.105 -6.403 -16.919 1.00 88.12 275 GLU A O 1
ATOM 2177 N N . ALA A 1 276 ? -0.862 -6.211 -16.988 1.00 89.06 276 ALA A N 1
ATOM 2178 C CA . ALA A 1 276 ? -0.619 -7.651 -16.968 1.00 89.06 276 ALA A CA 1
ATOM 2179 C C . ALA A 1 276 ? -1.253 -8.316 -15.733 1.00 89.06 276 ALA A C 1
ATOM 2181 O O . ALA A 1 276 ? -1.843 -9.396 -15.837 1.00 89.06 276 ALA A O 1
ATOM 2182 N N . TYR A 1 277 ? -1.170 -7.669 -14.566 1.00 89.94 277 TYR A N 1
ATOM 2183 C CA . TYR A 1 277 ? -1.770 -8.177 -13.334 1.00 89.94 277 TYR A CA 1
ATOM 2184 C C . TYR A 1 277 ? -3.298 -8.141 -13.364 1.00 89.94 277 TYR A C 1
ATOM 2186 O O . TYR A 1 277 ? -3.936 -9.115 -12.965 1.00 89.94 277 TYR A O 1
ATOM 2194 N N . LEU A 1 278 ? -3.900 -7.052 -13.844 1.00 86.25 278 LEU A N 1
ATOM 2195 C CA . LEU A 1 278 ? -5.354 -6.923 -13.929 1.00 86.25 278 LEU A CA 1
ATOM 2196 C C . LEU A 1 278 ? -5.949 -7.947 -14.899 1.00 86.25 278 LEU A C 1
ATOM 2198 O O . LEU A 1 278 ? -6.922 -8.612 -14.546 1.00 86.25 278 LEU A O 1
ATOM 2202 N N . LYS A 1 279 ? -5.319 -8.159 -16.062 1.00 86.06 279 LYS A N 1
ATOM 2203 C CA . LYS A 1 279 ? -5.709 -9.215 -17.013 1.00 86.06 279 LYS A CA 1
ATOM 2204 C C . LYS A 1 279 ? -5.585 -10.608 -16.396 1.00 86.06 279 LYS A C 1
ATOM 2206 O O . LYS A 1 279 ? -6.492 -11.428 -16.526 1.00 86.06 279 LYS A O 1
ATOM 2211 N N . PHE A 1 280 ? -4.492 -10.874 -15.681 1.00 85.44 280 PHE A N 1
ATOM 2212 C CA . PHE A 1 280 ? -4.310 -12.138 -14.966 1.00 85.44 280 PHE A CA 1
ATOM 2213 C C . PHE A 1 280 ? -5.373 -12.349 -13.879 1.00 85.44 280 PHE A C 1
ATOM 2215 O O . PHE A 1 280 ? -5.908 -13.446 -13.745 1.00 85.44 280 PHE A O 1
ATOM 2222 N N . SER A 1 281 ? -5.703 -11.301 -13.120 1.00 81.19 281 SER A N 1
ATOM 2223 C CA . SER A 1 281 ? -6.696 -11.368 -12.047 1.00 81.19 281 SER A CA 1
ATOM 2224 C C . SER A 1 281 ? -8.127 -11.506 -12.562 1.00 81.19 281 SER A C 1
ATOM 2226 O O . SER A 1 281 ? -8.938 -12.093 -11.857 1.00 81.19 281 SER A O 1
ATOM 2228 N N . ALA A 1 282 ? -8.451 -10.956 -13.733 1.00 78.25 282 ALA A N 1
ATOM 2229 C CA . ALA A 1 282 ? -9.784 -11.064 -14.325 1.00 78.25 282 ALA A CA 1
ATOM 2230 C C . ALA A 1 282 ? -10.049 -12.441 -14.955 1.00 78.25 282 ALA A C 1
ATOM 2232 O O . ALA A 1 282 ? -11.193 -12.880 -15.014 1.00 78.25 282 ALA A O 1
ATOM 2233 N N . ASN A 1 283 ? -8.995 -13.132 -15.398 1.00 69.75 283 ASN A N 1
ATOM 2234 C CA . ASN A 1 283 ? -9.079 -14.478 -15.976 1.00 69.75 283 ASN A CA 1
ATOM 2235 C C . ASN A 1 283 ? -9.104 -15.608 -14.930 1.00 69.75 283 ASN A C 1
ATOM 2237 O O . ASN A 1 283 ? -9.121 -16.781 -15.308 1.00 69.75 283 ASN A O 1
ATOM 2241 N N . LYS A 1 284 ? -9.050 -15.277 -13.639 1.00 57.53 284 LYS A N 1
ATOM 2242 C CA . LYS A 1 284 ? -8.957 -16.228 -12.530 1.00 57.53 284 LYS A CA 1
ATOM 2243 C C . LYS A 1 284 ? -10.291 -16.374 -11.810 1.00 57.53 284 LYS A C 1
ATOM 2245 O O . LYS A 1 284 ? -10.616 -17.529 -11.458 1.00 57.53 284 LYS A O 1
#

Foldseek 3Di:
DPPDDPPPVVVVVVVVVVVVVVVVVVVVVVLVVLQPDPQLFFWKKKKKAFDPDAQQSQQVSQLVVQQVVLLLVVQVWDKDWPDWAHGPPHHGHMTIITTGDTSNLNLCVLVAFKEKEWAQDPPDPVSDIDITIMGMHMDGDDPDPPPPDDDPVQKDKDFAQADDPDPPLRVPDRQKIWIARNVVRDIFIADPDSHNVVRVVVSVVVSVVVVVVVVVVVVVVVVVVVCVPHDPRDPPGHQWYAYPPPAGKIAGPQQRDMDRCSVCSSSHVCNVSSVSSSVSVVVD

pLDDT: mean 84.0, std 10.82, range [47.97, 95.38]

Radius of gyration: 28.97 Å; chains: 1; bounding box: 70×31×107 Å

Sequence (284 aa):
MPLLKEDDQDLVLDLTRNAASLTEIIDKLEFQVLLGGPFDKNSTILSINSGAGGTESCDWAGMLLRMYSRFAESHSYSAKIIEILPGEEAGIKNVTLLIEGPYAFGYLKAERGVHRLVRISPFDANKRRHTSFASVDVIPEIEEELDIKIEEGDLRIDVFRAKGAGGQSVNTTDSAVRITHIPTGIIAQCQNERSQYQNKQMALKILKARIYEAQQAKKEEELKQKDSDKKRIEWGSQIRSYVLHPYNLVKDHRTDFETGDSQKVLDGGLDDFIEAYLKFSANK